Protein AF-A0A2U1LC52-F1 (afdb_monomer_lite)

Radius of gyration: 26.17 Å; chains: 1; bounding box: 56×64×68 Å

pLDDT: mean 80.12, std 18.45, range [29.5, 95.62]

Organism: Artemisia annua (NCBI:txid35608)

InterPro domains:
  IPR003035 RWP-RK domain [PF02042] (3-88)
  IPR003035 RWP-RK domain [PF02042] (128-215)
  IPR003035 RWP-RK domain [PS51519] (1-71)
  IPR003035 RWP-RK domain [PS51519] (112-199)
  IPR044607 Transcription factor RKD-like [PTHR46373] (3-115)

Structure (mmCIF, N/CA/C/O backbone):
data_AF-A0A2U1LC52-F1
#
_entry.id   AF-A0A2U1LC52-F1
#
loop_
_atom_site.group_PDB
_atom_site.id
_atom_site.type_symbol
_atom_site.label_atom_id
_atom_site.label_alt_id
_atom_site.label_comp_id
_atom_site.label_asym_id
_atom_site.label_entity_id
_atom_site.label_seq_id
_atom_site.pdbx_PDB_ins_code
_atom_site.Cartn_x
_atom_site.Cartn_y
_atom_site.Cartn_z
_atom_site.occupancy
_atom_site.B_iso_or_equiv
_atom_site.auth_seq_id
_atom_site.auth_comp_id
_atom_site.auth_asym_id
_atom_site.auth_atom_id
_atom_site.pdbx_PDB_model_num
ATOM 1 N N . MET A 1 1 ? -22.249 -10.426 -17.747 1.00 52.28 1 MET A N 1
ATOM 2 C CA . MET A 1 1 ? -21.241 -10.321 -18.824 1.00 52.28 1 MET A CA 1
ATOM 3 C C . MET A 1 1 ? -19.884 -10.662 -18.244 1.00 52.28 1 MET A C 1
ATOM 5 O O . MET A 1 1 ? -19.522 -10.105 -17.215 1.00 52.28 1 MET A O 1
ATOM 9 N N . ALA A 1 2 ? -19.181 -11.628 -18.827 1.00 75.00 2 ALA A N 1
ATOM 10 C CA . ALA A 1 2 ? -17.867 -12.033 -18.350 1.00 75.00 2 ALA A CA 1
ATOM 11 C C . ALA A 1 2 ? -16.804 -11.281 -19.160 1.00 75.00 2 ALA A C 1
ATOM 13 O O . ALA A 1 2 ? -16.693 -11.514 -20.356 1.00 75.00 2 ALA A O 1
ATOM 14 N N . LEU A 1 3 ? -16.051 -10.383 -18.516 1.00 85.06 3 LEU A N 1
ATOM 15 C CA . LEU A 1 3 ? -14.975 -9.630 -19.172 1.00 85.06 3 LEU A CA 1
ATOM 16 C C . LEU A 1 3 ? -13.949 -10.597 -19.779 1.00 85.06 3 LEU A C 1
ATOM 18 O O . LEU A 1 3 ? -13.484 -11.517 -19.091 1.00 85.06 3 LEU A O 1
ATOM 22 N N . SER A 1 4 ? -13.618 -10.405 -21.050 1.00 90.06 4 SER A N 1
ATOM 23 C CA . SER A 1 4 ? -12.570 -11.149 -21.753 1.00 90.06 4 SER A CA 1
ATOM 24 C C . SER A 1 4 ? -11.175 -10.658 -21.357 1.00 90.06 4 SER A C 1
ATOM 26 O O . SER A 1 4 ? -11.004 -9.586 -20.767 1.00 90.06 4 SER A O 1
ATOM 28 N N . LYS A 1 5 ? -10.147 -11.452 -21.667 1.00 87.81 5 LYS A N 1
ATOM 29 C CA . LYS A 1 5 ? -8.758 -11.063 -21.399 1.00 87.81 5 LYS A CA 1
ATOM 30 C C . LYS A 1 5 ? -8.367 -9.856 -22.254 1.00 87.81 5 LYS A C 1
ATOM 32 O O . LYS A 1 5 ? -7.675 -8.966 -21.770 1.00 87.81 5 LYS A O 1
ATOM 37 N N . GLU A 1 6 ? -8.840 -9.811 -23.492 1.00 88.69 6 GLU A N 1
ATOM 38 C CA . GLU A 1 6 ? -8.558 -8.789 -24.497 1.00 88.69 6 GLU A CA 1
ATOM 39 C C . GLU A 1 6 ? -9.140 -7.432 -24.092 1.00 88.69 6 GLU A C 1
ATOM 41 O O . GLU A 1 6 ? -8.472 -6.407 -24.225 1.00 88.69 6 GLU A O 1
ATOM 46 N N . GLU A 1 7 ? -10.355 -7.415 -23.535 1.00 91.19 7 GLU A N 1
ATOM 47 C CA . GLU A 1 7 ? -10.971 -6.199 -22.995 1.00 91.19 7 GLU A CA 1
ATOM 48 C C . GLU A 1 7 ? -10.179 -5.647 -21.810 1.00 91.19 7 GLU A C 1
ATOM 50 O O . GLU A 1 7 ? -9.890 -4.454 -21.768 1.00 91.19 7 GLU A O 1
ATOM 55 N N . ILE A 1 8 ? -9.771 -6.510 -20.875 1.00 91.06 8 ILE A N 1
ATOM 56 C CA . ILE A 1 8 ? -9.015 -6.099 -19.684 1.00 91.06 8 ILE A CA 1
ATOM 57 C C . ILE A 1 8 ? -7.606 -5.616 -20.062 1.00 91.06 8 ILE A C 1
ATOM 59 O O . ILE A 1 8 ? -7.106 -4.648 -19.486 1.00 91.06 8 ILE A O 1
ATOM 63 N N . ASN A 1 9 ? -6.981 -6.259 -21.051 1.00 91.00 9 ASN A N 1
ATOM 64 C CA . ASN A 1 9 ? -5.632 -5.959 -21.527 1.00 91.00 9 ASN A CA 1
ATOM 65 C C . ASN A 1 9 ? -5.476 -4.483 -21.940 1.00 91.00 9 ASN A C 1
ATOM 67 O O . ASN A 1 9 ? -4.487 -3.835 -21.587 1.00 91.00 9 ASN A O 1
ATOM 71 N N . LYS A 1 10 ? -6.502 -3.906 -22.580 1.00 91.44 10 LYS A N 1
ATOM 72 C CA . LYS A 1 10 ? -6.522 -2.488 -22.979 1.00 91.44 10 LYS A CA 1
ATOM 73 C C . LYS A 1 10 ? -6.257 -1.538 -21.810 1.00 91.44 10 LYS A C 1
ATOM 75 O O . LYS A 1 10 ? -5.649 -0.498 -22.021 1.00 91.44 10 LYS A O 1
ATOM 80 N N . TYR A 1 11 ? -6.619 -1.915 -20.584 1.00 93.88 11 TYR A N 1
ATOM 81 C CA . TYR A 1 11 ? -6.506 -1.078 -19.386 1.00 93.88 11 TYR A CA 1
ATOM 82 C C . TYR A 1 11 ? -5.259 -1.352 -18.536 1.00 93.88 11 TYR A C 1
ATOM 84 O O . TYR A 1 11 ? -5.076 -0.722 -17.498 1.00 93.88 11 TYR A O 1
ATOM 92 N N . PHE A 1 12 ? -4.358 -2.249 -18.948 1.00 93.38 12 PHE A N 1
ATOM 93 C CA . PHE A 1 12 ? -3.138 -2.553 -18.183 1.00 93.38 12 PHE A CA 1
ATOM 94 C C . PHE A 1 12 ? -2.187 -1.364 -17.996 1.00 93.38 12 PHE A C 1
ATOM 96 O O . PHE A 1 12 ? -1.355 -1.378 -17.085 1.00 93.38 12 PHE A O 1
ATOM 103 N N . HIS A 1 13 ? -2.327 -0.328 -18.823 1.00 91.69 13 HIS A N 1
ATOM 104 C CA . HIS A 1 13 ? -1.606 0.932 -18.686 1.00 91.69 13 HIS A CA 1
ATOM 105 C C . HIS A 1 13 ? -2.116 1.805 -17.524 1.00 91.69 13 HIS A C 1
ATOM 107 O O . HIS A 1 13 ? -1.446 2.772 -17.179 1.00 91.69 13 HIS A O 1
ATOM 113 N N . LEU A 1 14 ? -3.241 1.448 -16.892 1.00 94.25 14 LEU A N 1
ATOM 114 C CA . LEU A 1 14 ? -3.815 2.151 -15.746 1.00 94.25 14 LEU A CA 1
ATOM 115 C C . LEU A 1 14 ? -3.647 1.359 -14.442 1.00 94.25 14 LEU A C 1
ATOM 117 O O . LEU A 1 14 ? -3.578 0.123 -14.452 1.00 94.25 14 LEU A O 1
ATOM 121 N N . PRO A 1 15 ? -3.645 2.036 -13.283 1.00 95.19 15 PRO A N 1
ATOM 122 C CA . PRO A 1 15 ? -3.892 1.397 -11.997 1.00 95.19 15 PRO A CA 1
ATOM 123 C C . PRO A 1 15 ? -5.210 0.601 -11.997 1.00 95.19 15 PRO A C 1
ATOM 125 O O . PRO A 1 15 ? -6.177 0.978 -12.656 1.00 95.19 15 PRO A O 1
ATOM 128 N N . ILE A 1 16 ? -5.262 -0.515 -11.261 1.00 94.31 16 ILE A N 1
ATOM 129 C CA . ILE A 1 16 ? -6.421 -1.430 -11.274 1.00 94.31 16 ILE A CA 1
ATOM 130 C C . ILE A 1 16 ? -7.714 -0.764 -10.778 1.00 94.31 16 ILE A C 1
ATOM 132 O O . ILE A 1 16 ? -8.804 -1.116 -11.212 1.00 94.31 16 ILE A O 1
ATOM 136 N N . ASP A 1 17 ? -7.592 0.197 -9.871 1.00 93.88 17 ASP A N 1
ATOM 137 C CA . ASP A 1 17 ? -8.674 1.033 -9.364 1.00 93.88 17 ASP A CA 1
ATOM 138 C C . ASP A 1 17 ? -9.264 1.926 -10.460 1.00 93.88 17 ASP A C 1
ATOM 140 O O . ASP A 1 17 ? -10.483 1.966 -10.611 1.00 93.88 17 ASP A O 1
ATOM 144 N N . HIS A 1 18 ? -8.420 2.558 -11.277 1.00 94.88 18 HIS A N 1
ATOM 145 C CA . HIS A 1 18 ? -8.867 3.319 -12.443 1.00 94.88 18 HIS A CA 1
ATOM 146 C C . HIS A 1 18 ? -9.461 2.400 -13.515 1.00 94.88 18 HIS A C 1
ATOM 148 O O . HIS A 1 18 ? -10.561 2.652 -13.991 1.00 94.88 18 HIS A O 1
ATOM 154 N N . ALA A 1 19 ? -8.803 1.280 -13.825 1.00 94.75 19 ALA A N 1
ATOM 155 C CA . ALA A 1 19 ? -9.321 0.300 -14.778 1.00 94.75 19 ALA A CA 1
ATOM 156 C C . ALA A 1 19 ? -10.709 -0.234 -14.377 1.00 94.75 19 ALA A C 1
ATOM 158 O O . ALA A 1 19 ? -11.575 -0.399 -15.228 1.00 94.75 19 ALA A O 1
ATOM 159 N N . ALA A 1 20 ? -10.943 -0.476 -13.082 1.00 94.94 20 ALA A N 1
ATOM 160 C CA . ALA A 1 20 ? -12.241 -0.913 -12.572 1.00 94.94 20 ALA A CA 1
ATOM 161 C C . ALA A 1 20 ? -13.341 0.137 -12.791 1.00 94.94 20 ALA A C 1
ATOM 163 O O . ALA A 1 20 ? -14.453 -0.223 -13.181 1.00 94.94 20 ALA A O 1
ATOM 164 N N . LYS A 1 21 ? -13.023 1.423 -12.585 1.00 94.19 21 LYS A N 1
ATOM 165 C CA . LYS A 1 21 ? -13.942 2.540 -12.848 1.00 94.19 21 LYS A CA 1
ATOM 166 C C . LYS A 1 21 ? -14.288 2.642 -14.333 1.00 94.19 21 LYS A C 1
ATOM 168 O O . LYS A 1 21 ? -15.468 2.672 -14.667 1.00 94.19 21 LYS A O 1
ATOM 173 N N . GLU A 1 22 ? -13.281 2.599 -15.204 1.00 93.69 22 GLU A N 1
ATOM 174 C CA . GLU A 1 22 ? -13.467 2.651 -16.662 1.00 93.69 22 GLU A CA 1
ATOM 175 C C . GLU A 1 22 ? -14.298 1.470 -17.185 1.00 93.69 22 GLU A C 1
ATOM 177 O O . GLU A 1 22 ? -15.206 1.636 -17.995 1.00 93.69 22 GLU A O 1
ATOM 182 N N . LEU A 1 23 ? -14.042 0.268 -16.661 1.00 91.62 23 LEU A N 1
ATOM 183 C CA . LEU A 1 23 ? -14.797 -0.945 -16.985 1.00 91.62 23 LEU A CA 1
ATOM 184 C C . LEU A 1 23 ? -16.176 -1.004 -16.305 1.00 91.62 23 LEU A C 1
ATOM 186 O O . LEU A 1 23 ? -16.923 -1.954 -16.539 1.00 91.62 23 LEU A O 1
ATOM 190 N N . LYS A 1 24 ? -16.516 -0.028 -15.450 1.00 92.94 24 LYS A N 1
ATOM 191 C CA . LYS A 1 24 ? -17.754 0.025 -14.652 1.00 92.94 24 LYS A CA 1
ATOM 192 C C . LYS A 1 24 ? -18.014 -1.260 -13.856 1.00 92.94 24 LYS A C 1
ATOM 194 O O . LYS A 1 24 ? -19.152 -1.705 -13.707 1.00 92.94 24 LYS A O 1
ATOM 199 N N . VAL A 1 25 ? -16.953 -1.861 -13.318 1.00 92.88 25 VAL A N 1
ATOM 200 C CA . VAL A 1 25 ? -17.021 -3.066 -12.480 1.00 92.88 25 VAL A CA 1
ATOM 201 C C . VAL A 1 25 ? -16.443 -2.801 -11.097 1.00 92.88 25 VAL A C 1
ATOM 203 O O . VAL A 1 25 ? -15.499 -2.036 -10.924 1.00 92.88 25 VAL A O 1
ATOM 206 N N . GLY A 1 26 ? -16.975 -3.478 -10.078 1.00 92.94 26 GLY A N 1
ATOM 207 C CA . GLY A 1 26 ? -16.397 -3.409 -8.737 1.00 92.94 26 GLY A CA 1
ATOM 208 C C . GLY A 1 26 ? -14.954 -3.931 -8.721 1.00 92.94 26 GLY A C 1
ATOM 209 O O . GLY A 1 26 ? -14.663 -4.975 -9.304 1.00 92.94 26 GLY A O 1
ATOM 210 N N . LEU A 1 27 ? -14.054 -3.254 -7.998 1.00 93.00 27 LEU A N 1
ATOM 211 C CA . LEU A 1 27 ? -12.632 -3.625 -7.908 1.00 93.00 27 LEU A CA 1
ATOM 212 C C . LEU A 1 27 ? -12.419 -5.090 -7.491 1.00 93.00 27 LEU A C 1
ATOM 214 O O . LEU A 1 27 ? -11.538 -5.775 -8.008 1.00 93.00 27 LEU A O 1
ATOM 218 N N . THR A 1 28 ? -13.222 -5.587 -6.550 1.00 92.62 28 THR A N 1
ATOM 219 C CA . THR A 1 28 ? -13.164 -6.980 -6.079 1.00 92.62 28 THR A CA 1
ATOM 220 C C . THR A 1 28 ? -13.597 -7.971 -7.156 1.00 92.62 28 THR A C 1
ATOM 222 O O . THR A 1 28 ? -12.977 -9.025 -7.294 1.00 92.62 28 THR A O 1
ATOM 225 N N . ILE A 1 29 ? -14.609 -7.612 -7.948 1.00 92.88 29 ILE A N 1
ATOM 226 C CA . ILE A 1 29 ? -15.105 -8.408 -9.075 1.00 92.88 29 ILE A CA 1
ATOM 227 C C . ILE A 1 29 ? -14.039 -8.463 -10.166 1.00 92.88 29 ILE A C 1
ATOM 229 O O . ILE A 1 29 ? -13.717 -9.552 -10.635 1.00 92.88 29 ILE A O 1
ATOM 233 N N . LEU A 1 30 ? -13.423 -7.321 -10.498 1.00 92.25 30 LEU A N 1
ATOM 234 C CA . LEU A 1 30 ? -12.316 -7.271 -11.449 1.00 92.25 30 LEU A CA 1
ATOM 235 C C . LEU A 1 30 ? -11.154 -8.143 -10.967 1.00 92.25 30 LEU A C 1
ATOM 237 O O . LEU A 1 30 ? -10.746 -9.047 -11.681 1.00 92.25 30 LEU A O 1
ATOM 241 N N . LYS A 1 31 ? -10.680 -7.965 -9.723 1.00 92.62 31 LYS A N 1
ATOM 242 C CA . LYS A 1 31 ? -9.611 -8.799 -9.137 1.00 92.62 31 LYS A CA 1
ATOM 243 C C . LYS A 1 31 ? -9.932 -10.295 -9.194 1.00 92.62 31 LYS A C 1
ATOM 245 O O . LYS A 1 31 ? -9.035 -11.087 -9.465 1.00 92.62 31 LYS A O 1
ATOM 250 N N . LYS A 1 32 ? -11.178 -10.693 -8.912 1.00 92.75 32 LYS A N 1
ATOM 251 C CA . LYS A 1 32 ? -11.611 -12.093 -9.014 1.00 92.75 32 LYS A CA 1
ATOM 252 C C . LYS A 1 32 ? -11.517 -12.576 -10.460 1.00 92.75 32 LYS A C 1
ATOM 254 O O . LYS A 1 32 ? -10.810 -13.541 -10.721 1.00 92.75 32 LYS A O 1
ATOM 259 N N . ARG A 1 33 ? -12.106 -11.827 -11.393 1.00 92.12 33 ARG A N 1
ATOM 260 C CA . ARG A 1 33 ? -12.077 -12.147 -12.822 1.00 92.12 33 ARG A CA 1
ATOM 261 C C . ARG A 1 33 ? -10.654 -12.260 -13.372 1.00 92.12 33 ARG A C 1
ATOM 263 O O . ARG A 1 33 ? -10.374 -13.149 -14.165 1.00 92.12 33 ARG A O 1
ATOM 270 N N . CYS A 1 34 ? -9.746 -11.403 -12.914 1.00 91.75 34 CYS A N 1
ATOM 271 C CA . CYS A 1 34 ? -8.328 -11.449 -13.255 1.00 91.75 34 CYS A CA 1
ATOM 272 C C . CYS A 1 34 ? -7.662 -12.779 -12.863 1.00 91.75 34 CYS A C 1
ATOM 274 O O . CYS A 1 34 ? -6.913 -13.361 -13.646 1.00 91.75 34 CYS A O 1
ATOM 276 N N . ARG A 1 35 ? -7.964 -13.278 -11.657 1.00 91.69 35 ARG A N 1
ATOM 277 C CA . ARG A 1 35 ? -7.458 -14.570 -11.172 1.00 91.69 35 ARG A CA 1
ATOM 278 C C . ARG A 1 35 ? -8.054 -15.733 -11.963 1.00 91.69 35 ARG A C 1
ATOM 280 O O . ARG A 1 35 ? -7.307 -16.641 -12.308 1.00 91.69 35 ARG A O 1
ATOM 287 N N . ASP A 1 36 ? -9.344 -15.664 -12.300 1.00 91.38 36 ASP A N 1
ATOM 288 C CA . ASP A 1 36 ? -10.031 -16.682 -13.113 1.00 91.38 36 ASP A CA 1
ATOM 289 C C . ASP A 1 36 ? -9.420 -16.796 -14.522 1.00 91.38 36 ASP A C 1
ATOM 291 O O . ASP A 1 36 ? -9.328 -17.880 -15.085 1.00 91.38 36 ASP A O 1
ATOM 295 N N . LEU A 1 37 ? -8.957 -15.675 -15.080 1.00 89.31 37 LEU A N 1
ATOM 296 C CA . LEU A 1 37 ? -8.255 -15.607 -16.366 1.00 89.31 37 LEU A CA 1
ATOM 297 C C . LEU A 1 37 ? -6.752 -15.947 -16.266 1.00 89.31 37 LEU A C 1
ATOM 299 O O . LEU A 1 37 ? -6.020 -15.821 -17.248 1.00 89.31 37 LEU A O 1
ATOM 303 N N . GLY A 1 38 ? -6.277 -16.359 -15.087 1.00 86.88 38 GLY A N 1
ATOM 304 C CA . GLY A 1 38 ? -4.931 -16.890 -14.884 1.00 86.88 38 GLY A CA 1
ATOM 305 C C . GLY A 1 38 ? -3.834 -15.859 -14.618 1.00 86.88 38 GLY A C 1
ATOM 306 O O . GLY A 1 38 ? -2.672 -16.250 -14.560 1.00 86.88 38 GLY A O 1
ATOM 307 N N . PHE A 1 39 ? -4.152 -14.572 -14.422 1.00 85.50 39 PHE A N 1
ATOM 308 C CA . PHE A 1 39 ? -3.144 -13.566 -14.074 1.00 85.50 39 PHE A CA 1
ATOM 309 C C . PHE A 1 39 ? -3.189 -13.182 -12.592 1.00 85.50 39 PHE A C 1
ATOM 311 O O . PHE A 1 39 ? -4.146 -12.589 -12.090 1.00 85.50 39 PHE A O 1
ATOM 318 N N . LYS A 1 40 ? -2.105 -13.499 -11.872 1.00 86.50 40 LYS A N 1
ATOM 319 C CA . LYS A 1 40 ? -2.028 -13.353 -10.407 1.00 86.50 40 LYS A CA 1
ATOM 320 C C . LYS A 1 40 ? -1.871 -11.906 -9.954 1.00 86.50 40 LYS A C 1
ATOM 322 O O . LYS A 1 40 ? -2.296 -11.553 -8.852 1.00 86.50 40 LYS A O 1
ATOM 327 N N . ARG A 1 41 ? -1.214 -11.068 -10.761 1.00 89.31 41 ARG A N 1
ATOM 328 C CA . ARG A 1 41 ? -0.927 -9.667 -10.425 1.00 89.31 41 ARG A CA 1
ATOM 329 C C . ARG A 1 41 ? -1.220 -8.739 -11.595 1.00 89.31 41 ARG A C 1
ATOM 331 O O . ARG A 1 41 ? -0.882 -9.030 -12.736 1.00 89.31 41 ARG A O 1
ATOM 338 N N . TRP A 1 42 ? -1.778 -7.574 -11.278 1.00 93.50 42 TRP A N 1
ATOM 339 C CA . TRP A 1 42 ? -2.022 -6.520 -12.257 1.00 93.50 42 TRP A CA 1
ATOM 340 C C . TRP A 1 42 ? -0.690 -5.951 -12.800 1.00 93.50 42 TRP A C 1
ATOM 342 O O . TRP A 1 42 ? 0.156 -5.532 -11.998 1.00 93.50 42 TRP A O 1
ATOM 352 N N . PRO A 1 43 ? -0.465 -5.921 -14.128 1.00 94.44 43 PRO A N 1
ATOM 353 C CA . PRO A 1 43 ? 0.853 -5.656 -14.716 1.00 94.44 43 PRO A CA 1
ATOM 354 C C . PRO A 1 43 ? 1.258 -4.176 -14.743 1.00 94.44 43 PRO A C 1
ATOM 356 O O . PRO A 1 43 ? 2.424 -3.883 -15.013 1.00 94.44 43 PRO A O 1
ATOM 359 N N . HIS A 1 44 ? 0.359 -3.247 -14.398 1.00 94.56 44 HIS A N 1
ATOM 360 C CA . HIS A 1 44 ? 0.589 -1.795 -14.455 1.00 94.56 44 HIS A CA 1
ATOM 361 C C . HIS A 1 44 ? 1.946 -1.350 -13.896 1.00 94.56 44 HIS A C 1
ATOM 363 O O . HIS A 1 44 ? 2.699 -0.641 -14.556 1.00 94.56 44 HIS A O 1
ATOM 369 N N . ARG A 1 45 ? 2.327 -1.825 -12.701 1.00 92.19 45 ARG A N 1
ATOM 370 C CA . ARG A 1 45 ? 3.612 -1.451 -12.079 1.00 92.19 45 ARG A CA 1
ATOM 371 C C . ARG A 1 45 ? 4.828 -1.901 -12.898 1.00 92.19 45 ARG A C 1
ATOM 373 O O . ARG A 1 45 ? 5.844 -1.209 -12.918 1.00 92.19 45 ARG A O 1
ATOM 380 N N . LYS A 1 46 ? 4.747 -3.067 -13.548 1.00 92.69 46 LYS A N 1
ATOM 381 C CA . LYS A 1 46 ? 5.809 -3.588 -14.421 1.00 92.69 46 LYS A CA 1
ATOM 382 C C . LYS A 1 46 ? 5.903 -2.753 -15.700 1.00 92.69 46 LYS A C 1
ATOM 384 O O . LYS A 1 46 ? 7.002 -2.330 -16.046 1.00 92.69 46 LYS A O 1
ATOM 389 N N . LEU A 1 47 ? 4.764 -2.492 -16.343 1.00 94.50 47 LEU A N 1
ATOM 390 C CA . LEU A 1 47 ? 4.670 -1.712 -17.580 1.00 94.50 47 LEU A CA 1
ATOM 391 C C . LEU A 1 47 ? 5.137 -0.270 -17.379 1.00 94.50 47 LEU A C 1
ATOM 393 O O . LEU A 1 47 ? 5.997 0.194 -18.119 1.00 94.50 47 LEU A O 1
ATOM 397 N N . ASN A 1 48 ? 4.665 0.397 -16.324 1.00 93.81 48 ASN A N 1
ATOM 398 C CA . ASN A 1 48 ? 5.062 1.767 -16.012 1.00 93.81 48 ASN A CA 1
ATOM 399 C C . ASN A 1 48 ? 6.576 1.881 -15.773 1.00 93.81 48 ASN A C 1
ATOM 401 O O . ASN A 1 48 ? 7.233 2.789 -16.263 1.00 93.81 48 ASN A O 1
ATOM 405 N N . SER A 1 49 ? 7.168 0.905 -15.079 1.00 93.06 49 SER A N 1
ATOM 406 C CA . SER A 1 49 ? 8.614 0.894 -14.860 1.00 93.06 49 SER A CA 1
ATOM 407 C C . SER A 1 49 ? 9.431 0.682 -16.139 1.00 93.06 49 SER A C 1
ATOM 409 O O . SER A 1 49 ? 10.565 1.152 -16.182 1.00 93.06 49 SER A O 1
ATOM 411 N N . LEU A 1 50 ? 8.904 -0.040 -17.134 1.00 94.38 50 LEU A N 1
ATOM 412 C CA . LEU A 1 50 ? 9.541 -0.170 -18.448 1.00 94.38 50 LEU A CA 1
ATOM 413 C C . LEU A 1 50 ? 9.371 1.104 -19.271 1.00 94.38 50 LEU A C 1
ATOM 415 O O . LEU A 1 50 ? 10.349 1.568 -19.836 1.00 94.38 50 LEU A O 1
ATOM 419 N N . ASN A 1 51 ? 8.170 1.687 -19.292 1.00 93.75 51 ASN A N 1
ATOM 420 C CA . ASN A 1 51 ? 7.909 2.946 -19.990 1.00 93.75 51 ASN A CA 1
ATOM 421 C C . ASN A 1 51 ? 8.796 4.074 -19.456 1.00 93.75 51 ASN A C 1
ATOM 423 O O . ASN A 1 51 ? 9.423 4.762 -20.247 1.00 93.75 51 ASN A O 1
ATOM 427 N N . LEU A 1 52 ? 8.925 4.201 -18.131 1.00 92.62 52 LEU A N 1
ATOM 428 C CA . LEU A 1 52 ? 9.813 5.187 -17.517 1.00 92.62 52 LEU A CA 1
ATOM 429 C C . LEU A 1 52 ? 11.277 4.956 -17.906 1.00 92.62 52 LEU A C 1
ATOM 431 O O . LEU A 1 52 ? 11.979 5.906 -18.207 1.00 92.62 52 LEU A O 1
ATOM 435 N N . LEU A 1 53 ? 11.738 3.701 -17.914 1.00 93.62 53 LEU A N 1
ATOM 436 C CA . LEU A 1 53 ? 13.105 3.374 -18.322 1.00 93.62 53 LEU A CA 1
ATOM 437 C C . LEU A 1 53 ? 13.360 3.679 -19.801 1.00 93.62 53 LEU A C 1
ATOM 439 O O . LEU A 1 53 ? 14.415 4.207 -20.122 1.00 93.62 53 LEU A O 1
ATOM 443 N N . ILE A 1 54 ? 12.410 3.351 -20.677 1.00 93.31 54 ILE A N 1
ATOM 444 C CA . ILE A 1 54 ? 12.494 3.659 -22.107 1.00 93.31 54 ILE A CA 1
ATOM 445 C C . ILE A 1 54 ? 12.522 5.177 -22.310 1.00 93.31 54 ILE A C 1
ATOM 447 O O . ILE A 1 54 ? 13.421 5.645 -22.990 1.00 93.31 54 ILE A O 1
ATOM 451 N N . SER A 1 55 ? 11.621 5.926 -21.663 1.00 91.88 55 SER A N 1
ATOM 452 C CA . SER A 1 55 ? 11.592 7.396 -21.720 1.00 91.88 55 SER A CA 1
ATOM 453 C C . SER A 1 55 ? 12.917 7.990 -21.263 1.00 91.88 55 SER A C 1
ATOM 455 O O . SER A 1 55 ? 13.529 8.712 -22.023 1.00 91.88 55 SER A O 1
ATOM 457 N N . THR A 1 56 ? 13.434 7.605 -20.089 1.00 90.38 56 THR A N 1
ATOM 458 C CA . THR A 1 56 ? 14.722 8.131 -19.598 1.00 90.38 56 THR A CA 1
ATOM 459 C C . THR A 1 56 ? 15.863 7.879 -20.586 1.00 90.38 56 THR A C 1
ATOM 461 O O . THR A 1 56 ? 16.657 8.774 -20.829 1.00 90.38 56 THR A O 1
ATOM 464 N N . LEU A 1 57 ? 15.932 6.682 -21.183 1.00 88.56 57 LEU A N 1
ATOM 465 C CA . LEU A 1 57 ? 16.953 6.376 -22.189 1.00 88.56 57 LEU A CA 1
ATOM 466 C C . LEU A 1 57 ? 16.755 7.160 -23.491 1.00 88.56 57 LEU A C 1
ATOM 468 O O . LEU A 1 57 ? 17.735 7.431 -24.168 1.00 88.56 57 LEU A O 1
ATOM 472 N N . GLN A 1 58 ? 15.522 7.493 -23.866 1.00 88.12 58 GLN A N 1
ATOM 473 C CA . GLN A 1 58 ? 15.247 8.320 -25.041 1.00 88.12 58 GLN A CA 1
ATOM 474 C C . GLN A 1 58 ? 15.602 9.787 -24.776 1.00 88.12 58 GLN A C 1
ATOM 476 O O . GLN A 1 58 ? 16.349 10.364 -25.557 1.00 88.12 58 GLN A O 1
ATOM 481 N N . ASP A 1 59 ? 15.155 10.336 -23.645 1.00 84.56 59 ASP A N 1
ATOM 482 C CA . ASP A 1 59 ? 15.389 11.725 -23.235 1.00 84.56 59 ASP A CA 1
ATOM 483 C C . ASP A 1 59 ? 16.896 12.021 -23.091 1.00 84.56 59 ASP A C 1
ATOM 485 O O . ASP A 1 59 ? 17.376 13.062 -23.533 1.00 84.56 59 ASP A O 1
ATOM 489 N N . ASP A 1 60 ? 17.672 11.082 -22.532 1.00 75.81 60 ASP A N 1
ATOM 490 C CA . ASP A 1 60 ? 19.132 11.214 -22.401 1.00 75.81 60 ASP A CA 1
ATOM 491 C C . ASP A 1 60 ? 19.856 11.231 -23.776 1.00 75.81 60 ASP A C 1
ATOM 493 O O . ASP A 1 60 ? 21.025 11.612 -23.843 1.00 75.81 60 ASP A O 1
ATOM 497 N N . ASN A 1 61 ? 19.185 10.844 -24.873 1.00 71.00 61 ASN A N 1
ATOM 498 C CA . ASN A 1 61 ? 19.740 10.795 -26.234 1.00 71.00 61 ASN A CA 1
ATOM 499 C C . ASN A 1 61 ? 19.157 11.848 -27.199 1.00 71.00 61 ASN A C 1
ATOM 501 O O . ASN A 1 61 ? 19.621 11.930 -28.331 1.00 71.00 61 ASN A O 1
ATOM 505 N N . GLU A 1 62 ? 18.204 12.696 -26.793 1.00 63.22 62 GLU A N 1
ATOM 506 C CA . GLU A 1 62 ? 17.603 13.723 -27.675 1.00 63.22 62 GLU A CA 1
ATOM 507 C C . GLU A 1 62 ? 18.586 14.834 -28.130 1.00 63.22 62 GLU A C 1
ATOM 509 O O . GLU A 1 62 ? 18.218 15.699 -28.922 1.00 63.22 62 GLU A O 1
ATOM 514 N N . GLY A 1 63 ? 19.851 14.804 -27.685 1.00 57.66 63 GLY A N 1
ATOM 515 C CA . GLY A 1 63 ? 20.907 15.759 -28.058 1.00 57.66 63 GLY A CA 1
ATOM 516 C C . GLY A 1 63 ? 22.139 15.172 -28.767 1.00 57.66 63 GLY A C 1
ATOM 517 O O . GLY A 1 63 ? 23.067 15.924 -29.061 1.00 57.66 63 GLY A O 1
ATOM 518 N N . ALA A 1 64 ? 22.182 13.862 -29.038 1.00 61.81 64 ALA A N 1
ATOM 519 C CA . ALA A 1 64 ? 23.292 13.179 -29.714 1.00 61.81 64 ALA A CA 1
ATOM 520 C C . ALA A 1 64 ? 22.763 12.083 -30.659 1.00 61.81 64 ALA A C 1
ATOM 522 O O . ALA A 1 64 ? 21.615 11.663 -30.552 1.00 61.81 64 ALA A O 1
ATOM 523 N N . THR A 1 65 ? 23.587 11.597 -31.592 1.00 65.50 65 THR A N 1
ATOM 524 C CA . THR A 1 65 ? 23.269 10.367 -32.336 1.00 65.50 65 THR A CA 1
ATOM 525 C C . THR A 1 65 ? 23.086 9.235 -31.329 1.00 65.50 65 THR A C 1
ATOM 527 O O . THR A 1 65 ? 24.024 8.958 -30.579 1.00 65.50 65 THR A O 1
ATOM 530 N N . VAL A 1 66 ? 21.897 8.621 -31.286 1.00 64.94 66 VAL A N 1
ATOM 531 C CA . VAL A 1 66 ? 21.603 7.516 -30.365 1.00 64.94 66 VAL A CA 1
ATOM 532 C C . VAL A 1 66 ? 22.671 6.443 -30.553 1.00 64.94 66 VAL A C 1
ATOM 534 O O . VAL A 1 66 ? 22.878 5.945 -31.657 1.00 64.94 66 VAL A O 1
ATOM 537 N N . ASP A 1 67 ? 23.389 6.131 -29.479 1.00 78.00 67 ASP A N 1
ATOM 538 C CA . ASP A 1 67 ? 24.394 5.073 -29.486 1.00 78.00 67 ASP A CA 1
ATOM 539 C C . ASP A 1 67 ? 23.726 3.737 -29.865 1.00 78.00 67 ASP A C 1
ATOM 541 O O . ASP A 1 67 ? 22.695 3.378 -29.286 1.00 78.00 67 ASP A O 1
ATOM 545 N N . ASP A 1 68 ? 24.302 2.998 -30.818 1.00 82.50 68 ASP A N 1
ATOM 546 C CA . ASP A 1 68 ? 23.749 1.747 -31.378 1.00 82.50 68 ASP A CA 1
ATOM 547 C C . ASP A 1 68 ? 23.391 0.742 -30.266 1.00 82.50 68 ASP A C 1
ATOM 549 O O . ASP A 1 68 ? 22.331 0.106 -30.247 1.00 82.50 68 ASP A O 1
ATOM 553 N N . TYR A 1 69 ? 24.219 0.694 -29.222 1.00 87.19 69 TYR A N 1
ATOM 554 C CA . TYR A 1 69 ? 23.969 -0.130 -28.046 1.00 87.19 69 TYR A CA 1
ATOM 555 C C . TYR A 1 69 ? 22.715 0.297 -27.255 1.00 87.19 69 TYR A C 1
ATOM 557 O O . TYR A 1 69 ? 21.978 -0.553 -26.736 1.00 87.19 69 TYR A O 1
ATOM 565 N N . THR A 1 70 ? 22.422 1.596 -27.182 1.00 87.75 70 THR A N 1
ATOM 566 C CA . THR A 1 70 ? 21.213 2.114 -26.528 1.00 87.75 70 THR A CA 1
ATOM 567 C C . THR A 1 70 ? 19.954 1.770 -27.322 1.00 87.75 70 THR A C 1
ATOM 569 O O . THR A 1 70 ? 18.950 1.372 -26.721 1.00 87.75 70 THR A O 1
ATOM 572 N N . GLU A 1 71 ? 20.002 1.816 -28.655 1.00 88.75 71 GLU A N 1
ATOM 573 C CA . GLU A 1 71 ? 18.883 1.383 -29.504 1.00 88.75 71 GLU A CA 1
ATOM 574 C C . GLU A 1 71 ? 18.555 -0.102 -29.313 1.00 88.75 71 GLU A C 1
ATOM 576 O O . GLU A 1 71 ? 17.383 -0.476 -29.156 1.00 88.75 71 GLU A O 1
ATOM 581 N N . VAL A 1 72 ? 19.582 -0.953 -29.230 1.00 91.56 72 VAL A N 1
ATOM 582 C CA . VAL A 1 72 ? 19.427 -2.385 -28.933 1.00 91.56 72 VAL A CA 1
ATOM 583 C C . VAL A 1 72 ? 18.762 -2.591 -27.567 1.00 91.56 72 VAL A C 1
ATOM 585 O O . VAL A 1 72 ? 17.839 -3.407 -27.432 1.00 91.56 72 VAL A O 1
ATOM 588 N N . ILE A 1 73 ? 19.168 -1.828 -26.546 1.00 91.81 73 ILE A N 1
ATOM 589 C CA . ILE A 1 73 ? 18.539 -1.878 -25.218 1.00 91.81 73 ILE A CA 1
ATOM 590 C C . ILE A 1 73 ? 17.0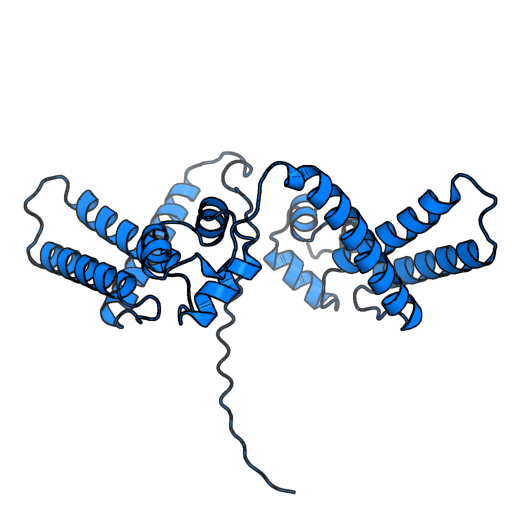72 -1.445 -25.289 1.00 91.81 73 ILE A C 1
ATOM 592 O O . ILE A 1 73 ? 16.208 -2.152 -24.762 1.00 91.81 73 ILE A O 1
ATOM 596 N N . ILE A 1 74 ? 16.764 -0.318 -25.934 1.00 92.94 74 ILE A N 1
ATOM 597 C CA . ILE A 1 74 ? 15.391 0.192 -26.062 1.00 92.94 74 ILE A CA 1
ATOM 598 C C . ILE A 1 74 ? 14.507 -0.834 -26.776 1.00 92.94 74 ILE A C 1
ATOM 600 O O . ILE A 1 74 ? 13.403 -1.130 -26.310 1.00 92.94 74 ILE A O 1
ATOM 604 N N . THR A 1 75 ? 14.999 -1.426 -27.863 1.00 93.94 75 THR A N 1
ATOM 605 C CA . THR A 1 75 ? 14.290 -2.455 -28.634 1.00 93.94 75 THR A CA 1
ATOM 606 C C . THR A 1 75 ? 13.972 -3.670 -27.770 1.00 93.94 75 THR A C 1
ATOM 608 O O . THR A 1 75 ? 12.821 -4.110 -27.687 1.00 93.94 75 THR A O 1
ATOM 611 N N . ARG A 1 76 ? 14.960 -4.160 -27.016 1.00 94.94 76 ARG A N 1
ATOM 612 C CA . ARG A 1 76 ? 14.768 -5.250 -26.057 1.00 94.94 76 ARG A CA 1
ATOM 613 C C . ARG A 1 76 ? 13.734 -4.905 -24.977 1.00 94.94 76 ARG A C 1
ATOM 615 O O . ARG A 1 76 ? 12.913 -5.751 -24.618 1.00 94.94 76 ARG A O 1
ATOM 622 N N . LEU A 1 77 ? 13.765 -3.688 -24.434 1.00 95.19 77 LEU A N 1
ATOM 623 C CA . LEU A 1 77 ? 12.819 -3.244 -23.406 1.00 95.19 77 LEU A CA 1
ATOM 624 C C . LEU A 1 77 ? 11.388 -3.133 -23.949 1.00 95.19 77 LEU A C 1
ATOM 626 O O . LEU A 1 77 ? 10.447 -3.504 -23.243 1.00 95.19 77 LEU A O 1
ATOM 630 N N . LYS A 1 78 ? 11.215 -2.675 -25.197 1.00 95.25 78 LYS A N 1
ATOM 631 C CA . LYS A 1 78 ? 9.919 -2.648 -25.895 1.00 95.25 78 LYS A CA 1
ATOM 632 C C . LYS A 1 78 ? 9.360 -4.059 -26.088 1.00 95.25 78 LYS A C 1
ATOM 634 O O . LYS A 1 78 ? 8.181 -4.286 -25.816 1.00 95.25 78 LYS A O 1
ATOM 639 N N . GLU A 1 79 ? 10.204 -5.019 -26.455 1.00 94.88 79 GLU A N 1
ATOM 640 C CA . GLU A 1 79 ? 9.800 -6.424 -26.572 1.00 94.88 79 GLU A CA 1
ATOM 641 C C . GLU A 1 79 ? 9.425 -7.032 -25.209 1.00 94.88 79 GLU A C 1
ATOM 643 O O . GLU A 1 79 ? 8.373 -7.657 -25.069 1.00 94.88 79 GLU A O 1
ATOM 648 N N . GLU A 1 80 ? 10.209 -6.795 -24.149 1.00 94.62 80 GLU A N 1
ATOM 649 C CA . GLU A 1 80 ? 9.823 -7.238 -22.801 1.00 94.62 80 GLU A CA 1
ATOM 650 C C . GLU A 1 80 ? 8.529 -6.564 -22.311 1.00 94.62 80 GLU A C 1
ATOM 652 O O . GLU A 1 80 ? 7.748 -7.197 -21.594 1.00 94.62 80 GLU A O 1
ATOM 657 N N . ARG A 1 81 ? 8.247 -5.320 -22.729 1.00 94.50 81 ARG A N 1
ATOM 658 C CA . ARG A 1 81 ? 6.962 -4.650 -22.471 1.00 94.50 81 ARG A CA 1
ATOM 659 C C . ARG A 1 81 ? 5.808 -5.378 -23.154 1.00 94.50 81 ARG A C 1
ATOM 661 O O . ARG A 1 81 ? 4.805 -5.649 -22.495 1.00 94.50 81 ARG A O 1
ATOM 668 N N . ARG A 1 82 ? 5.957 -5.724 -24.437 1.00 94.12 82 ARG A N 1
ATOM 669 C CA . ARG A 1 82 ? 4.959 -6.485 -25.208 1.00 94.12 82 ARG A CA 1
ATOM 670 C C . ARG A 1 82 ? 4.651 -7.827 -24.539 1.00 94.12 82 ARG A C 1
ATOM 672 O O . ARG A 1 82 ? 3.488 -8.148 -24.313 1.00 94.12 82 ARG A O 1
ATOM 679 N N . ARG A 1 83 ? 5.681 -8.555 -24.096 1.00 93.69 83 ARG A N 1
ATOM 680 C CA . ARG A 1 83 ? 5.518 -9.836 -23.382 1.00 93.69 83 ARG A CA 1
ATOM 681 C C . ARG A 1 83 ? 4.737 -9.707 -22.073 1.00 93.69 83 ARG A C 1
ATOM 683 O O . ARG A 1 83 ? 3.940 -10.585 -21.758 1.00 93.69 83 ARG A O 1
ATOM 690 N N . VAL A 1 84 ? 4.930 -8.622 -21.316 1.00 92.88 84 VAL A N 1
ATOM 691 C CA . VAL A 1 84 ? 4.133 -8.348 -20.101 1.00 92.88 84 VAL A CA 1
ATOM 692 C C . VAL A 1 84 ? 2.682 -8.007 -20.433 1.00 92.88 84 VAL A C 1
ATOM 694 O O . VAL A 1 84 ? 1.789 -8.369 -19.671 1.00 92.88 84 VAL A O 1
ATOM 697 N N . GLN A 1 85 ? 2.445 -7.319 -21.550 1.00 90.44 85 GLN A N 1
ATOM 698 C CA . GLN A 1 85 ? 1.10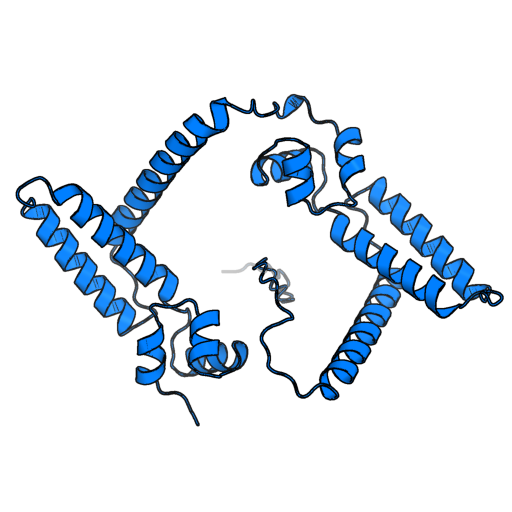0 -6.978 -22.010 1.00 90.44 85 GLN A CA 1
ATOM 699 C C . GLN A 1 85 ? 0.298 -8.238 -22.383 1.00 90.44 85 GLN A C 1
ATOM 701 O O . GLN A 1 85 ? -0.868 -8.365 -22.024 1.00 90.44 85 GLN A O 1
ATOM 706 N N . GLU A 1 86 ? 0.932 -9.200 -23.054 1.00 88.94 86 GLU A N 1
ATOM 707 C CA . GLU A 1 86 ? 0.310 -10.475 -23.448 1.00 88.94 86 GLU A CA 1
ATOM 708 C C . GLU A 1 86 ? 0.182 -11.460 -22.282 1.00 88.94 86 GLU A C 1
ATOM 710 O O . GLU A 1 86 ? -0.821 -12.174 -22.144 1.00 88.94 86 GLU A O 1
ATOM 715 N N . ASN A 1 87 ? 1.197 -11.486 -21.418 1.00 88.75 87 ASN A N 1
ATOM 716 C CA . ASN A 1 87 ? 1.254 -12.319 -20.231 1.00 88.75 87 ASN A CA 1
ATOM 717 C C . ASN A 1 87 ? 1.655 -11.483 -18.999 1.00 88.75 87 ASN A C 1
ATOM 719 O O . ASN A 1 87 ? 2.847 -11.298 -18.734 1.00 88.75 87 ASN A O 1
ATOM 723 N N . PRO A 1 88 ? 0.683 -11.035 -18.181 1.00 87.12 88 PRO A N 1
ATOM 724 C CA . PRO A 1 88 ? 0.954 -10.246 -16.974 1.00 87.12 88 PRO A CA 1
ATOM 725 C C . PRO A 1 88 ? 1.931 -10.901 -15.980 1.00 87.12 88 PRO A C 1
ATOM 727 O O . PRO A 1 88 ? 2.692 -10.213 -15.278 1.00 87.12 88 PRO A O 1
ATOM 730 N N . ASP A 1 89 ? 1.964 -12.236 -15.947 1.00 87.62 89 ASP A N 1
ATOM 731 C CA . ASP A 1 89 ? 2.838 -13.019 -15.072 1.00 87.62 89 ASP A CA 1
ATOM 732 C C . ASP A 1 89 ? 4.238 -13.267 -15.665 1.00 87.62 89 ASP A C 1
ATOM 734 O O . ASP A 1 89 ? 5.091 -13.866 -15.003 1.00 87.62 89 ASP A O 1
ATOM 738 N N . TYR A 1 90 ? 4.541 -12.704 -16.842 1.00 90.75 90 TYR A N 1
ATOM 739 C CA . TYR A 1 90 ? 5.867 -12.748 -17.457 1.00 90.75 90 TYR A CA 1
ATOM 740 C C . TYR A 1 90 ? 6.971 -12.282 -16.493 1.00 90.75 90 TYR A C 1
ATOM 742 O O . TYR A 1 90 ? 6.849 -11.274 -15.772 1.00 90.75 90 TYR A O 1
ATOM 750 N N . LYS A 1 91 ? 8.076 -13.035 -16.484 1.00 91.38 91 LYS A N 1
ATOM 751 C CA . LYS A 1 91 ? 9.268 -12.768 -15.678 1.00 91.38 91 LYS A CA 1
ATOM 752 C C . LYS A 1 91 ? 10.334 -12.122 -16.556 1.00 91.38 91 LYS A C 1
ATOM 754 O O . LYS A 1 91 ? 10.791 -12.715 -17.523 1.00 91.38 91 LYS A O 1
ATOM 759 N N . PHE A 1 92 ? 10.772 -10.932 -16.160 1.00 92.38 92 PHE A N 1
ATOM 760 C CA . PHE A 1 92 ? 11.861 -10.225 -16.830 1.00 92.38 92 PHE A CA 1
ATOM 761 C C . PHE A 1 92 ? 13.180 -10.987 -16.784 1.00 92.38 92 PHE A C 1
ATOM 763 O O . PHE A 1 92 ? 13.483 -11.668 -15.793 1.00 92.38 92 PHE A O 1
ATOM 770 N N . ALA A 1 93 ? 14.001 -10.757 -17.805 1.00 93.50 93 ALA A N 1
ATOM 771 C CA . ALA A 1 93 ? 15.380 -11.208 -17.817 1.00 93.50 93 ALA A CA 1
ATOM 772 C C . ALA A 1 93 ? 16.194 -10.539 -16.692 1.00 93.50 93 ALA A C 1
ATOM 774 O O . ALA A 1 93 ? 15.881 -9.434 -16.236 1.00 93.50 93 ALA A O 1
ATOM 775 N N . LEU A 1 94 ? 17.266 -11.197 -16.239 1.00 94.06 94 LEU A N 1
ATOM 776 C CA . LEU A 1 94 ? 18.115 -10.681 -15.155 1.00 94.06 94 LEU A CA 1
ATOM 777 C C . LEU A 1 94 ? 18.741 -9.326 -15.505 1.00 94.06 94 LEU A C 1
ATOM 779 O O . LEU A 1 94 ? 18.782 -8.430 -14.661 1.00 94.06 94 LEU A O 1
ATOM 783 N N . SER A 1 95 ? 19.157 -9.149 -16.759 1.00 92.69 95 SER A N 1
ATOM 784 C CA . SER A 1 95 ? 19.739 -7.896 -17.251 1.00 92.69 95 SER A CA 1
ATOM 785 C C . SER A 1 95 ? 18.729 -6.746 -17.207 1.00 92.69 95 SER A C 1
ATOM 787 O O . SER A 1 95 ? 19.043 -5.679 -16.685 1.00 92.69 95 SER A O 1
ATOM 789 N N . THR A 1 96 ? 17.479 -6.989 -17.601 1.00 94.19 96 THR A N 1
ATOM 790 C CA . THR A 1 96 ? 16.389 -6.004 -17.511 1.00 94.19 96 THR A CA 1
ATOM 791 C C . THR A 1 96 ? 16.040 -5.657 -16.065 1.00 94.19 96 THR A C 1
ATOM 793 O O . THR A 1 96 ? 15.836 -4.489 -15.730 1.00 94.19 96 THR A O 1
ATOM 796 N N . LYS A 1 97 ? 16.032 -6.641 -15.152 1.00 94.62 97 LYS A N 1
ATOM 797 C CA . LYS A 1 97 ? 15.854 -6.375 -13.711 1.00 94.62 97 LYS A CA 1
ATOM 798 C C . LYS A 1 97 ? 16.976 -5.492 -13.155 1.00 94.62 97 LYS A C 1
ATOM 800 O O . LYS A 1 97 ? 16.689 -4.570 -12.389 1.00 94.62 97 LYS A O 1
ATOM 805 N N . LYS A 1 98 ? 18.231 -5.759 -13.536 1.00 95.62 98 LYS A N 1
ATOM 806 C CA . LYS A 1 98 ? 19.402 -4.969 -13.124 1.00 95.62 98 LYS A CA 1
ATOM 807 C C . LYS A 1 98 ? 19.288 -3.525 -13.617 1.00 95.62 98 LYS A C 1
ATOM 809 O O . LYS A 1 98 ? 19.408 -2.614 -12.799 1.00 95.62 98 LYS A O 1
ATOM 814 N N . LEU A 1 99 ? 18.955 -3.334 -14.894 1.00 93.50 99 LEU A N 1
ATOM 815 C CA . LEU A 1 99 ? 18.808 -2.014 -15.507 1.00 93.50 99 LEU A CA 1
ATOM 816 C C . LEU A 1 99 ? 17.684 -1.198 -14.852 1.00 93.50 99 LEU A C 1
ATOM 818 O O . LEU A 1 99 ? 17.897 -0.064 -14.429 1.00 93.50 99 LEU A O 1
ATOM 822 N N . ARG A 1 100 ? 16.510 -1.807 -14.633 1.00 94.12 100 ARG A N 1
ATOM 823 C CA . ARG A 1 100 ? 15.395 -1.159 -13.917 1.00 94.12 100 ARG A CA 1
ATOM 824 C C . ARG A 1 100 ? 15.781 -0.713 -12.505 1.00 94.12 100 ARG A C 1
ATOM 826 O O . ARG A 1 100 ? 15.391 0.369 -12.074 1.00 94.12 100 ARG A O 1
ATOM 833 N N . ARG A 1 101 ? 16.551 -1.530 -11.776 1.00 94.00 101 ARG A N 1
ATOM 834 C CA . ARG A 1 101 ? 17.042 -1.182 -10.431 1.00 94.00 101 ARG A CA 1
ATOM 835 C C . ARG A 1 101 ? 18.030 -0.018 -10.475 1.00 94.00 101 ARG A C 1
ATOM 837 O O . ARG A 1 101 ? 17.963 0.845 -9.603 1.00 94.00 101 ARG A O 1
ATOM 844 N N . GLN A 1 102 ? 18.947 -0.009 -11.441 1.00 93.56 102 GLN A N 1
ATOM 845 C CA . GLN A 1 102 ? 19.907 1.083 -11.621 1.00 93.56 102 GLN A CA 1
ATOM 846 C C . GLN A 1 102 ? 19.187 2.393 -11.944 1.00 93.56 102 GLN A C 1
ATOM 848 O O . GLN A 1 102 ? 19.409 3.373 -11.237 1.00 93.56 102 GLN A O 1
ATOM 853 N N . ASN A 1 103 ? 18.247 2.379 -12.894 1.00 92.75 103 ASN A N 1
ATOM 854 C CA . ASN A 1 103 ? 17.467 3.567 -13.234 1.00 92.75 103 ASN A CA 1
ATOM 855 C C . ASN A 1 103 ? 16.639 4.080 -12.044 1.00 92.75 103 ASN A C 1
ATOM 857 O O . ASN A 1 103 ? 16.679 5.260 -11.719 1.00 92.75 103 ASN A O 1
ATOM 861 N N . PHE A 1 104 ? 15.969 3.189 -11.301 1.00 92.00 104 PHE A N 1
ATOM 862 C CA . PHE A 1 104 ? 15.247 3.585 -10.086 1.00 92.00 104 PHE A CA 1
ATOM 863 C C . PHE A 1 104 ? 16.157 4.298 -9.074 1.00 92.00 104 PHE A C 1
ATOM 865 O O . PHE A 1 104 ? 15.771 5.320 -8.509 1.00 92.00 104 PHE A O 1
ATOM 872 N N . LYS A 1 105 ? 17.373 3.781 -8.852 1.00 93.44 105 LYS A N 1
ATOM 873 C CA . LYS A 1 105 ? 18.349 4.418 -7.959 1.00 93.44 105 LYS A CA 1
ATOM 874 C C . LYS A 1 105 ? 18.821 5.772 -8.493 1.00 93.44 105 LYS A C 1
ATOM 876 O O . LYS A 1 105 ? 18.951 6.694 -7.695 1.00 93.44 105 LYS A O 1
ATOM 881 N N . ALA A 1 106 ? 19.058 5.892 -9.799 1.00 91.12 106 ALA A N 1
ATOM 882 C CA . ALA A 1 106 ? 19.467 7.143 -10.434 1.00 91.12 106 ALA A CA 1
ATOM 883 C C . ALA A 1 106 ? 18.378 8.220 -10.301 1.00 91.12 106 ALA A C 1
ATOM 885 O O . ALA A 1 106 ? 18.646 9.303 -9.782 1.00 91.12 106 ALA A O 1
ATOM 886 N N . ILE A 1 107 ? 17.128 7.887 -10.642 1.00 88.88 107 ILE A N 1
ATOM 887 C CA . ILE A 1 107 ? 15.970 8.780 -10.484 1.00 88.88 107 ILE A CA 1
ATOM 888 C C . ILE A 1 107 ? 15.778 9.169 -9.015 1.00 88.88 107 ILE A C 1
ATOM 890 O O . ILE A 1 107 ? 15.545 10.337 -8.709 1.00 88.88 107 ILE A O 1
ATOM 894 N N . TYR A 1 108 ? 15.887 8.210 -8.090 1.00 89.62 108 TYR A N 1
ATOM 895 C CA . TYR A 1 108 ? 15.781 8.490 -6.658 1.00 89.62 108 TYR A CA 1
ATOM 896 C C . TYR A 1 108 ? 16.876 9.451 -6.179 1.00 89.62 108 TYR A C 1
ATOM 898 O O . TYR A 1 108 ? 16.576 10.384 -5.438 1.00 89.62 108 TYR A O 1
ATOM 906 N N . LYS A 1 109 ? 18.127 9.254 -6.615 1.00 90.06 109 LYS A N 1
ATOM 907 C CA . LYS A 1 109 ? 19.253 10.132 -6.273 1.00 90.06 109 LYS A CA 1
ATOM 908 C C . LYS A 1 109 ? 19.034 11.552 -6.807 1.00 90.06 109 LYS A C 1
ATOM 910 O O . LYS A 1 109 ? 19.088 12.481 -6.011 1.00 90.06 109 LYS A O 1
ATOM 915 N N . ARG A 1 110 ? 18.652 11.700 -8.083 1.00 87.81 110 ARG A N 1
ATOM 916 C CA . ARG A 1 110 ? 18.322 12.998 -8.704 1.00 87.81 110 ARG A CA 1
ATOM 917 C C . ARG A 1 110 ? 17.208 13.722 -7.938 1.00 87.81 110 ARG A C 1
ATOM 919 O O . ARG A 1 110 ? 17.343 14.889 -7.595 1.00 87.81 110 ARG A O 1
ATOM 926 N N . LYS A 1 111 ? 16.122 13.017 -7.592 1.00 87.19 111 LYS A N 1
ATOM 927 C CA . LYS A 1 111 ? 15.030 13.580 -6.775 1.00 87.19 111 LYS A CA 1
ATOM 928 C C . LYS A 1 111 ? 15.486 13.972 -5.374 1.00 87.19 111 LYS A C 1
ATOM 930 O O . LYS A 1 111 ? 15.043 14.992 -4.865 1.00 87.19 111 LYS A O 1
ATOM 935 N N . LYS A 1 112 ? 16.345 13.169 -4.740 1.00 83.56 112 LYS A N 1
ATOM 936 C CA . LYS A 1 112 ? 16.899 13.480 -3.419 1.00 83.56 112 LYS A CA 1
ATOM 937 C C . LYS A 1 112 ? 17.754 14.743 -3.468 1.00 83.56 112 LYS A C 1
ATOM 939 O O . LYS A 1 112 ? 17.626 15.551 -2.566 1.00 83.56 112 LYS A O 1
ATOM 944 N N . GLU A 1 113 ? 18.594 14.909 -4.482 1.00 85.31 113 GLU A N 1
ATOM 945 C CA . GLU A 1 113 ? 19.442 16.096 -4.656 1.00 85.31 113 GLU A CA 1
ATOM 946 C C . GLU A 1 113 ? 18.603 17.353 -4.911 1.00 85.31 113 GLU A C 1
ATOM 948 O O . GLU A 1 113 ? 18.806 18.358 -4.238 1.00 85.31 113 GLU A O 1
ATOM 953 N N . LEU A 1 114 ? 17.590 17.270 -5.782 1.00 84.19 114 LEU A N 1
ATOM 954 C CA . LEU A 1 114 ? 16.632 18.362 -6.003 1.00 84.19 114 LEU A CA 1
ATOM 955 C C . LEU A 1 114 ? 15.862 18.719 -4.724 1.00 84.19 114 LEU A C 1
ATOM 957 O O . LEU A 1 114 ? 15.768 19.886 -4.356 1.00 84.19 114 LEU A O 1
ATOM 961 N N . ASN A 1 115 ? 15.345 17.715 -4.012 1.00 79.69 115 ASN A N 1
ATOM 962 C CA . ASN A 1 115 ? 14.649 17.933 -2.747 1.00 79.69 115 ASN A CA 1
ATOM 963 C C . ASN A 1 115 ? 15.587 18.449 -1.655 1.00 79.69 115 ASN A C 1
ATOM 965 O O . ASN A 1 115 ? 15.142 19.231 -0.832 1.00 79.69 115 ASN A O 1
ATOM 969 N N . LEU A 1 116 ? 16.854 18.026 -1.627 1.00 71.88 116 LEU A N 1
ATOM 970 C CA . LEU A 1 116 ? 17.851 18.529 -0.685 1.00 71.88 116 LEU A CA 1
ATOM 971 C C . LEU A 1 116 ? 18.126 20.008 -0.949 1.00 71.88 116 LEU A C 1
ATOM 973 O O . LEU A 1 116 ? 18.104 20.774 -0.000 1.00 71.88 116 LEU A O 1
ATOM 977 N N . ALA A 1 117 ? 18.290 20.408 -2.214 1.00 70.69 117 ALA A N 1
ATOM 978 C CA . ALA A 1 117 ? 18.462 21.809 -2.594 1.00 70.69 117 ALA A CA 1
ATOM 979 C C . ALA A 1 117 ? 17.258 22.681 -2.185 1.00 70.69 117 ALA A C 1
ATOM 981 O O . ALA A 1 117 ? 17.436 23.805 -1.718 1.00 70.69 117 ALA A O 1
ATOM 982 N N . LEU A 1 118 ? 16.033 22.153 -2.295 1.00 65.25 118 LEU A N 1
ATOM 983 C CA . LEU A 1 118 ? 14.823 22.821 -1.797 1.00 65.25 118 LEU A CA 1
ATOM 984 C C . LEU A 1 118 ? 14.750 22.828 -0.259 1.00 65.25 118 LEU A C 1
ATOM 986 O O . LEU A 1 118 ? 14.353 23.826 0.340 1.00 65.25 118 LEU A O 1
ATOM 990 N N . ALA A 1 119 ? 15.142 21.727 0.385 1.00 60.50 119 ALA A N 1
ATOM 991 C CA . ALA A 1 119 ? 15.067 21.525 1.830 1.00 60.50 119 ALA A CA 1
ATOM 992 C C . ALA A 1 119 ? 16.193 22.205 2.616 1.00 60.50 119 ALA A C 1
ATOM 994 O O . ALA A 1 119 ? 16.019 22.401 3.809 1.00 60.50 119 ALA A O 1
ATOM 995 N N . THR A 1 120 ? 17.290 22.649 1.991 1.00 56.75 120 THR A N 1
ATOM 996 C CA . THR A 1 120 ? 18.299 23.531 2.622 1.00 56.75 120 THR A CA 1
ATOM 997 C C . THR A 1 120 ? 17.719 24.853 3.152 1.00 56.75 120 THR A C 1
ATOM 999 O O . THR A 1 120 ? 18.427 25.636 3.770 1.00 56.75 120 THR A O 1
ATOM 1002 N N . THR A 1 121 ? 16.426 25.108 2.938 1.00 54.50 121 THR A N 1
ATOM 1003 C CA . THR A 1 121 ? 15.664 26.204 3.551 1.00 54.50 121 THR A CA 1
ATOM 1004 C C . THR A 1 121 ? 15.005 25.834 4.894 1.00 54.50 121 THR A C 1
ATOM 1006 O O . THR A 1 121 ? 14.533 26.723 5.597 1.00 54.50 121 THR A O 1
ATOM 1009 N N . PHE A 1 122 ? 14.984 24.552 5.279 1.00 56.84 122 PHE A N 1
ATOM 1010 C CA . PHE A 1 122 ? 14.402 24.021 6.517 1.00 56.84 122 PHE A CA 1
ATOM 1011 C C . PHE A 1 122 ? 15.335 22.966 7.138 1.00 56.84 122 PHE A C 1
ATOM 1013 O O . PHE A 1 122 ? 15.356 21.805 6.728 1.00 56.84 122 PHE A O 1
ATOM 1020 N N . GLU A 1 123 ? 16.093 23.361 8.161 1.00 61.56 123 GLU A N 1
ATOM 1021 C CA . GLU A 1 123 ? 16.989 22.466 8.905 1.00 61.56 123 GLU A CA 1
ATOM 1022 C C . GLU A 1 123 ? 16.208 21.317 9.567 1.00 61.56 123 GLU A C 1
ATOM 1024 O O . GLU A 1 123 ? 15.299 21.533 10.376 1.00 61.56 123 GLU A O 1
ATOM 1029 N N . ALA A 1 124 ? 16.543 20.073 9.210 1.00 62.34 124 ALA A N 1
ATOM 1030 C CA . ALA A 1 124 ? 15.915 18.880 9.771 1.00 62.34 124 ALA A CA 1
ATOM 1031 C C . ALA A 1 124 ? 16.389 18.648 11.212 1.00 62.34 124 ALA A C 1
ATOM 1033 O O . ALA A 1 124 ? 17.583 18.702 11.506 1.00 62.34 124 ALA A O 1
ATOM 1034 N N . ARG A 1 125 ? 15.454 18.341 12.118 1.00 70.69 125 ARG A N 1
ATOM 1035 C CA . ARG A 1 125 ? 15.778 18.133 13.534 1.00 70.69 125 ARG A CA 1
ATOM 1036 C C . ARG A 1 125 ? 16.590 16.832 13.728 1.00 70.69 125 ARG A C 1
ATOM 1038 O O . ARG A 1 125 ? 16.163 15.782 13.235 1.00 70.69 125 ARG A O 1
ATOM 1045 N N . PRO A 1 126 ? 17.714 16.853 14.474 1.00 72.38 126 PRO A N 1
ATOM 1046 C CA . PRO A 1 126 ? 18.464 15.646 14.829 1.00 72.38 126 PRO A CA 1
ATOM 1047 C C . PRO A 1 126 ? 17.640 14.662 15.671 1.00 72.38 126 PRO A C 1
ATOM 1049 O O . PRO A 1 126 ? 16.902 15.064 16.570 1.00 72.38 126 PRO A O 1
ATOM 1052 N N . LEU A 1 127 ? 17.798 13.358 15.424 1.00 64.31 127 LEU A N 1
ATOM 1053 C CA . LEU A 1 127 ? 17.014 12.307 16.095 1.00 64.31 127 LEU A CA 1
ATOM 1054 C C . LEU A 1 127 ? 17.260 12.203 17.599 1.00 64.31 127 LEU A C 1
ATOM 1056 O O . LEU A 1 127 ? 16.354 11.819 18.330 1.00 64.31 127 LEU A O 1
ATOM 1060 N N . GLU A 1 128 ? 18.463 12.553 18.047 1.00 69.19 128 GLU A N 1
ATOM 1061 C CA . GLU A 1 128 ? 18.873 12.510 19.456 1.00 69.19 128 GLU A CA 1
ATOM 1062 C C . GLU A 1 128 ? 18.109 13.512 20.331 1.00 69.19 128 GLU A C 1
ATOM 1064 O O . GLU A 1 128 ? 18.106 13.389 21.551 1.00 69.19 128 GLU A O 1
ATOM 1069 N N . SER A 1 129 ? 17.442 14.493 19.717 1.00 76.62 129 SER A N 1
ATOM 1070 C CA . SER A 1 129 ? 16.698 15.529 20.439 1.00 76.62 129 SER A CA 1
ATOM 1071 C C . SER A 1 129 ? 15.265 15.137 20.810 1.00 76.62 129 SER A C 1
ATOM 1073 O O . SER A 1 129 ? 14.639 15.836 21.600 1.00 76.62 129 SER A O 1
ATOM 1075 N N . ILE A 1 130 ? 14.726 14.051 20.246 1.00 84.88 130 ILE A N 1
ATOM 1076 C CA . ILE A 1 130 ? 13.318 13.684 20.434 1.00 84.88 130 ILE A CA 1
ATOM 1077 C C . ILE A 1 130 ? 13.178 12.870 21.718 1.00 84.88 130 ILE A C 1
ATOM 1079 O O . ILE A 1 130 ? 13.750 11.786 21.833 1.00 84.88 130 ILE A O 1
ATOM 1083 N N . THR A 1 131 ? 12.379 13.360 22.663 1.00 88.81 131 THR A N 1
ATOM 1084 C CA . THR A 1 131 ? 12.092 12.643 23.912 1.00 88.81 131 THR A CA 1
ATOM 1085 C C . THR A 1 131 ? 10.780 11.865 23.834 1.00 88.81 131 THR A C 1
ATOM 1087 O O . THR A 1 131 ? 9.890 12.158 23.029 1.00 88.81 131 THR A O 1
ATOM 1090 N N . LYS A 1 132 ? 10.632 10.855 24.700 1.00 87.38 132 LYS A N 1
ATOM 1091 C CA . LYS A 1 132 ? 9.389 10.080 24.819 1.00 87.38 132 LYS A CA 1
ATOM 1092 C C . LYS A 1 132 ? 8.217 10.988 25.204 1.00 87.38 132 LYS A C 1
ATOM 1094 O O . LYS A 1 132 ? 7.131 10.856 24.645 1.00 87.38 132 LYS A O 1
ATOM 1099 N N . GLU A 1 133 ? 8.452 11.927 26.108 1.00 86.56 133 GLU A N 1
ATOM 1100 C CA . GLU A 1 133 ? 7.463 12.871 26.628 1.00 86.56 133 GLU A CA 1
ATOM 1101 C C . GLU A 1 133 ? 6.961 13.815 25.532 1.00 86.56 133 GLU A C 1
ATOM 1103 O O . GLU A 1 133 ? 5.771 14.125 25.475 1.00 86.56 133 GLU A O 1
ATOM 1108 N N . GLU A 1 134 ? 7.846 14.234 24.625 1.00 89.06 134 GLU A N 1
ATOM 1109 C CA . GLU A 1 134 ? 7.476 15.045 23.467 1.00 89.06 134 GLU A CA 1
ATOM 1110 C C . GLU A 1 134 ? 6.575 14.256 22.505 1.00 89.06 134 GLU A C 1
ATOM 1112 O O . GLU A 1 134 ? 5.547 14.762 22.057 1.00 89.06 134 GLU A O 1
ATOM 1117 N N . ILE A 1 135 ? 6.894 12.985 22.239 1.00 89.00 135 ILE A N 1
ATOM 1118 C CA . ILE A 1 135 ? 6.114 12.125 21.334 1.00 89.00 135 ILE A CA 1
ATOM 1119 C C . ILE A 1 135 ? 4.688 11.883 21.851 1.00 89.00 135 ILE A C 1
ATOM 1121 O O . ILE A 1 135 ? 3.741 11.893 21.056 1.00 89.00 135 ILE A O 1
ATOM 1125 N N . VAL A 1 136 ? 4.520 11.678 23.163 1.00 88.12 136 VAL A N 1
ATOM 1126 C CA . VAL A 1 136 ? 3.216 11.391 23.794 1.00 88.12 136 VAL A CA 1
ATOM 1127 C C . VAL A 1 136 ? 2.190 12.489 23.497 1.00 88.12 136 VAL A C 1
ATOM 1129 O O . VAL A 1 136 ? 1.009 12.193 23.281 1.00 88.12 136 VAL A O 1
ATOM 1132 N N . GLN A 1 137 ? 2.634 13.745 23.393 1.00 89.88 137 GLN A N 1
ATOM 1133 C CA . GLN A 1 137 ? 1.770 14.888 23.080 1.00 89.88 137 GLN A CA 1
ATOM 1134 C C . GLN A 1 137 ? 1.070 14.728 21.727 1.00 89.88 137 GLN A C 1
ATOM 1136 O O . GLN A 1 137 ? -0.047 15.208 21.554 1.00 89.88 137 GLN A O 1
ATOM 1141 N N . TYR A 1 138 ? 1.666 13.987 20.790 1.00 92.50 138 TYR A N 1
ATOM 1142 C CA . TYR A 1 138 ? 1.167 13.821 19.426 1.00 92.50 138 TYR A CA 1
ATOM 1143 C C . TYR A 1 138 ? 0.368 12.533 19.192 1.00 92.50 138 TYR A C 1
ATOM 1145 O O . TYR A 1 138 ? -0.066 12.287 18.068 1.00 92.50 138 TYR A O 1
ATOM 1153 N N . PHE A 1 139 ? 0.099 11.708 20.209 1.00 91.19 139 PHE A N 1
ATOM 1154 C CA . PHE A 1 139 ? -0.662 10.457 20.034 1.00 91.19 139 PHE A CA 1
ATOM 1155 C C . PHE A 1 139 ? -2.088 10.641 19.501 1.00 91.19 139 PHE A C 1
ATOM 1157 O O . PHE A 1 139 ? -2.658 9.728 18.896 1.00 91.19 139 PHE A O 1
ATOM 1164 N N . HIS A 1 140 ? -2.656 11.831 19.673 1.00 88.94 140 HIS A N 1
ATOM 1165 C CA . HIS A 1 140 ? -3.951 12.205 19.115 1.00 88.94 140 HIS A CA 1
ATOM 1166 C C . HIS A 1 140 ? -3.914 12.459 17.594 1.00 88.94 140 HIS A C 1
ATOM 1168 O O . HIS A 1 140 ? -4.971 12.517 16.969 1.00 88.94 140 HIS A O 1
ATOM 1174 N N . LEU A 1 141 ? -2.728 12.521 16.975 1.00 92.00 141 LEU A N 1
ATOM 1175 C CA . LEU A 1 141 ? -2.544 12.721 15.536 1.00 92.00 141 LEU A CA 1
ATOM 1176 C C . LEU A 1 141 ? -2.128 11.434 14.806 1.00 92.00 141 LEU A C 1
ATOM 1178 O O . LEU A 1 141 ? -1.533 10.527 15.403 1.00 92.00 141 LEU A O 1
ATOM 1182 N N . PRO A 1 142 ? -2.385 11.332 13.490 1.00 92.94 142 PRO A N 1
ATOM 1183 C CA . PRO A 1 142 ? -1.764 10.318 12.649 1.00 92.94 142 PRO A CA 1
ATOM 1184 C C . PRO A 1 142 ? -0.234 10.392 12.729 1.00 92.94 142 PRO A C 1
ATOM 1186 O O . PRO A 1 142 ? 0.350 11.471 12.763 1.00 92.94 142 PRO A O 1
ATOM 1189 N N . ILE A 1 143 ? 0.438 9.237 12.686 1.00 92.69 143 ILE A N 1
ATOM 1190 C CA . ILE A 1 143 ? 1.909 9.167 12.779 1.00 92.69 143 ILE A CA 1
ATOM 1191 C C . ILE A 1 143 ? 2.628 9.991 11.697 1.00 92.69 143 ILE A C 1
ATOM 1193 O O . ILE A 1 143 ? 3.732 10.473 11.923 1.00 92.69 143 ILE A O 1
ATOM 1197 N N . SER A 1 144 ? 2.013 10.150 10.520 1.00 92.12 144 SER A N 1
ATOM 1198 C CA . SER A 1 144 ? 2.516 11.015 9.449 1.00 92.12 144 SER A CA 1
ATOM 1199 C C . SER A 1 144 ? 2.547 12.478 9.868 1.00 92.12 144 SER A C 1
ATOM 1201 O O . SER A 1 144 ? 3.559 13.140 9.680 1.00 92.12 144 SER A O 1
ATOM 1203 N N . GLU A 1 145 ? 1.465 12.954 10.474 1.00 92.75 145 GLU A N 1
ATOM 1204 C CA . GLU A 1 145 ? 1.337 14.335 10.920 1.00 92.75 145 GLU A CA 1
ATOM 1205 C C . GLU A 1 145 ? 2.229 14.613 12.132 1.00 92.75 145 GLU A C 1
ATOM 1207 O O . GLU A 1 145 ? 2.919 15.626 12.153 1.00 92.75 145 GLU A O 1
ATOM 1212 N N . ALA A 1 146 ? 2.306 13.680 13.087 1.00 92.81 146 ALA A N 1
ATOM 1213 C CA . ALA A 1 146 ? 3.237 13.767 14.212 1.00 92.81 146 ALA A CA 1
ATOM 1214 C C . ALA A 1 146 ? 4.698 13.894 13.739 1.00 92.81 146 ALA A C 1
ATOM 1216 O O . ALA A 1 146 ? 5.427 14.770 14.199 1.00 92.81 146 ALA A O 1
ATOM 1217 N N . ALA A 1 147 ? 5.109 13.076 12.762 1.00 91.50 147 ALA A N 1
ATOM 1218 C CA . ALA A 1 147 ? 6.446 13.154 12.175 1.00 91.50 147 ALA A CA 1
ATOM 1219 C C . ALA A 1 147 ? 6.702 14.517 11.507 1.00 91.50 147 ALA A C 1
ATOM 1221 O O . ALA A 1 147 ? 7.755 15.118 11.712 1.00 91.50 147 ALA A O 1
ATOM 1222 N N . SER A 1 148 ? 5.721 15.034 10.760 1.00 89.62 148 SER A N 1
ATOM 1223 C CA . SER A 1 148 ? 5.797 16.362 10.144 1.00 89.62 148 SER A CA 1
ATOM 1224 C C . SER A 1 148 ? 5.888 17.488 11.176 1.00 89.62 148 SER A C 1
ATOM 1226 O O . SER A 1 148 ? 6.692 18.396 10.997 1.00 89.62 148 SER A O 1
ATOM 1228 N N . LYS A 1 149 ? 5.121 17.424 12.273 1.00 90.31 149 LYS A N 1
ATOM 1229 C CA . LYS A 1 149 ? 5.175 18.412 13.367 1.00 90.31 149 LYS A CA 1
ATOM 1230 C C . LYS A 1 149 ? 6.529 18.422 14.078 1.00 90.31 149 LYS A C 1
ATOM 1232 O O . LYS A 1 149 ? 6.989 19.484 14.477 1.00 90.31 149 LYS A O 1
ATOM 1237 N N . LEU A 1 150 ? 7.181 17.265 14.171 1.00 88.69 150 LEU A N 1
ATOM 1238 C CA . LEU A 1 150 ? 8.532 17.123 14.723 1.00 88.69 150 LEU A CA 1
ATOM 1239 C C . LEU A 1 150 ? 9.644 17.416 13.704 1.00 88.69 150 LEU A C 1
ATOM 1241 O O . LEU A 1 150 ? 10.821 17.312 14.040 1.00 88.69 150 LEU A O 1
ATOM 1245 N N . ASN A 1 151 ? 9.284 17.783 12.470 1.00 87.06 151 ASN A N 1
ATOM 1246 C CA . ASN A 1 151 ? 10.199 18.008 11.353 1.00 87.06 151 ASN A CA 1
ATOM 1247 C C . ASN A 1 151 ? 11.148 16.822 11.085 1.00 87.06 151 ASN A C 1
ATOM 1249 O O . ASN A 1 151 ? 12.344 16.987 10.839 1.00 87.06 151 ASN A O 1
ATOM 1253 N N . VAL A 1 152 ? 10.613 15.599 11.164 1.00 86.69 152 VAL A N 1
ATOM 1254 C CA . VAL A 1 152 ? 11.360 14.348 10.988 1.00 86.69 152 VAL A CA 1
ATOM 1255 C C . VAL A 1 152 ? 10.690 13.510 9.903 1.00 86.69 152 VAL A C 1
ATOM 1257 O O . VAL A 1 152 ? 9.468 13.389 9.830 1.00 86.69 152 VAL A O 1
ATOM 1260 N N . GLY A 1 153 ? 11.485 12.869 9.044 1.00 86.69 153 GLY A N 1
ATOM 1261 C CA . GLY A 1 153 ? 10.945 11.975 8.019 1.00 86.69 153 GLY A CA 1
ATOM 1262 C C . GLY A 1 153 ? 10.183 10.789 8.627 1.00 86.69 153 GLY A C 1
ATOM 1263 O O . GLY A 1 153 ? 10.687 10.121 9.527 1.00 86.69 153 GLY A O 1
ATOM 1264 N N . LEU A 1 154 ? 9.005 10.452 8.087 1.00 89.12 154 LEU A N 1
ATOM 1265 C CA . LEU A 1 154 ? 8.106 9.419 8.636 1.00 89.12 154 LEU A CA 1
ATOM 1266 C C . LEU A 1 154 ? 8.785 8.070 8.933 1.00 89.12 154 LEU A C 1
ATOM 1268 O O . LEU A 1 154 ? 8.526 7.449 9.961 1.00 89.12 154 LEU A O 1
ATOM 1272 N N . SER A 1 155 ? 9.645 7.582 8.037 1.00 88.94 155 SER A N 1
ATOM 1273 C CA . SER A 1 155 ? 10.361 6.311 8.240 1.00 88.94 155 SER A CA 1
ATOM 1274 C C . SER A 1 155 ? 11.362 6.385 9.389 1.00 88.94 155 SER A C 1
ATOM 1276 O O . SER A 1 155 ? 11.532 5.409 10.121 1.00 88.94 155 SER A O 1
ATOM 1278 N N . VAL A 1 156 ? 12.001 7.543 9.542 1.00 89.00 156 VAL A N 1
ATOM 1279 C CA . VAL A 1 156 ? 12.972 7.818 10.596 1.00 89.00 156 VAL A CA 1
ATOM 1280 C C . VAL A 1 156 ? 12.249 7.958 11.934 1.00 89.00 156 VAL A C 1
ATOM 1282 O O . VAL A 1 156 ? 12.622 7.296 12.897 1.00 89.00 156 VAL A O 1
ATOM 1285 N N . PHE A 1 157 ? 11.131 8.688 11.958 1.00 90.69 157 PHE A N 1
ATOM 1286 C CA . PHE A 1 157 ? 10.270 8.807 13.130 1.00 90.69 157 PHE A CA 1
ATOM 1287 C C . PHE A 1 157 ? 9.724 7.448 13.587 1.00 90.69 157 PHE A C 1
ATOM 1289 O O . PHE A 1 157 ? 9.810 7.102 14.759 1.00 90.69 157 PHE A O 1
ATOM 1296 N N . LYS A 1 158 ? 9.253 6.608 12.654 1.00 90.75 158 LYS A N 1
ATOM 1297 C CA . LYS A 1 158 ? 8.842 5.224 12.951 1.00 90.75 158 LYS A CA 1
ATOM 1298 C C . LYS A 1 158 ? 9.974 4.385 13.544 1.00 90.75 158 LYS A C 1
ATOM 1300 O O . LYS A 1 158 ? 9.698 3.502 14.348 1.00 90.75 158 LYS A O 1
ATOM 1305 N N . LYS A 1 159 ? 11.220 4.595 13.103 1.00 90.12 159 LYS A N 1
ATOM 1306 C CA . LYS A 1 159 ? 12.388 3.905 13.664 1.00 90.12 159 LYS A CA 1
ATOM 1307 C C . LYS A 1 159 ? 12.629 4.367 15.101 1.00 90.12 159 LYS A C 1
ATOM 1309 O O . LYS A 1 159 ? 12.589 3.526 15.984 1.00 90.12 159 LYS A O 1
ATOM 1314 N N . CYS A 1 160 ? 12.717 5.677 15.317 1.00 90.12 160 CYS A N 1
ATOM 1315 C CA . CYS A 1 160 ? 12.833 6.294 16.639 1.00 90.12 160 CYS A CA 1
ATOM 1316 C C . CYS A 1 160 ? 11.746 5.790 17.608 1.00 90.12 160 CYS A C 1
ATOM 1318 O O . CYS A 1 160 ? 12.053 5.327 18.700 1.00 90.12 160 CYS A O 1
ATOM 1320 N N . CYS A 1 161 ? 10.487 5.741 17.161 1.00 89.81 161 CYS A N 1
ATOM 1321 C CA . CYS A 1 161 ? 9.385 5.208 17.959 1.00 89.81 161 CYS A CA 1
ATOM 1322 C C . CYS A 1 161 ? 9.598 3.742 18.371 1.00 89.81 161 CYS A C 1
ATOM 1324 O O . CYS A 1 161 ? 9.359 3.389 19.521 1.00 89.81 161 CYS A O 1
ATOM 1326 N N . ARG A 1 162 ? 10.049 2.882 17.445 1.00 89.19 162 ARG A N 1
ATOM 1327 C CA . ARG A 1 162 ? 10.334 1.468 17.746 1.00 89.19 162 ARG A CA 1
ATOM 1328 C C . ARG A 1 162 ? 11.505 1.315 18.710 1.00 89.19 162 ARG A C 1
ATOM 1330 O O . ARG A 1 162 ? 11.417 0.471 19.595 1.00 89.19 162 ARG A O 1
ATOM 1337 N N . ASP A 1 163 ? 12.545 2.130 18.550 1.00 88.44 163 ASP A N 1
ATOM 1338 C CA . ASP A 1 163 ? 13.731 2.127 19.414 1.00 88.44 163 ASP A CA 1
ATOM 1339 C C . ASP A 1 163 ? 13.359 2.539 20.856 1.00 88.44 163 ASP A C 1
ATOM 1341 O O . ASP A 1 163 ? 13.894 1.994 21.815 1.00 88.44 163 ASP A O 1
ATOM 1345 N N . MET A 1 164 ? 12.355 3.410 21.018 1.00 86.81 164 MET A N 1
ATOM 1346 C CA . MET A 1 164 ? 11.758 3.792 22.310 1.00 86.81 164 MET A CA 1
ATOM 1347 C C . MET A 1 164 ? 10.688 2.810 22.835 1.00 86.81 164 MET A C 1
ATOM 1349 O O . MET A 1 164 ? 10.055 3.071 23.859 1.00 86.81 164 MET A O 1
ATOM 1353 N N . GLY A 1 165 ? 10.451 1.690 22.143 1.00 85.12 165 GLY A N 1
ATOM 1354 C CA . GLY A 1 165 ? 9.506 0.645 22.556 1.00 85.12 165 GLY A CA 1
ATOM 1355 C C . GLY A 1 165 ? 8.071 0.793 22.031 1.00 85.12 165 GLY A C 1
ATOM 1356 O O . GLY A 1 165 ? 7.233 -0.068 22.296 1.00 85.12 165 GLY A O 1
ATOM 1357 N N . PHE A 1 166 ? 7.761 1.815 21.228 1.00 85.12 166 PHE A N 1
ATOM 1358 C CA . PHE A 1 166 ? 6.434 2.002 20.631 1.00 85.12 166 PHE A CA 1
ATOM 1359 C C . PHE A 1 166 ? 6.271 1.154 19.364 1.00 85.12 166 PHE A C 1
ATOM 1361 O O . PHE A 1 166 ? 6.488 1.606 18.235 1.00 85.12 166 PHE A O 1
ATOM 1368 N N . LYS A 1 167 ? 5.862 -0.107 19.528 1.00 84.56 167 LYS A N 1
ATOM 1369 C CA . LYS A 1 167 ? 5.651 -1.021 18.389 1.00 84.56 167 LYS A CA 1
ATOM 1370 C C . LYS A 1 167 ? 4.478 -0.601 17.505 1.00 84.56 167 LYS A C 1
ATOM 1372 O O . LYS A 1 167 ? 4.522 -0.794 16.288 1.00 84.56 167 LYS A O 1
ATOM 1377 N N . ARG A 1 168 ? 3.418 -0.046 18.102 1.00 86.56 168 ARG A N 1
ATOM 1378 C CA . ARG A 1 168 ? 2.211 0.409 17.401 1.00 86.56 168 ARG A CA 1
ATOM 1379 C C . ARG A 1 168 ? 1.862 1.834 17.809 1.00 86.56 168 ARG A C 1
ATOM 1381 O O . ARG A 1 168 ? 1.886 2.180 18.979 1.00 86.56 168 ARG A O 1
ATOM 1388 N N . TRP A 1 169 ? 1.505 2.652 16.821 1.00 90.81 169 TRP A N 1
ATOM 1389 C CA . TRP A 1 169 ? 1.088 4.030 17.064 1.00 90.81 169 TRP A CA 1
ATOM 1390 C C . TRP A 1 169 ? -0.360 4.072 17.593 1.00 90.81 169 TRP A C 1
ATOM 1392 O O . TRP A 1 169 ? -1.258 3.549 16.918 1.00 90.81 169 TRP A O 1
ATOM 1402 N N . PRO A 1 170 ? -0.623 4.693 18.756 1.00 91.06 170 PRO A N 1
ATOM 1403 C CA . PRO A 1 170 ? -1.884 4.530 19.487 1.00 91.06 170 PRO A CA 1
ATOM 1404 C C . PRO A 1 170 ? -3.079 5.280 18.882 1.00 91.06 170 PRO A C 1
ATOM 1406 O O . PRO A 1 170 ? -4.226 4.956 19.200 1.00 91.06 170 PRO A O 1
ATOM 1409 N N . ASN A 1 171 ? -2.844 6.229 17.970 1.00 91.00 171 ASN A N 1
ATOM 1410 C CA . ASN A 1 171 ? -3.865 7.120 17.407 1.00 91.00 171 ASN A CA 1
ATOM 1411 C C . ASN A 1 171 ? -5.158 6.424 16.968 1.00 91.00 171 ASN A C 1
ATOM 1413 O O . ASN A 1 171 ? -6.253 6.860 17.309 1.00 91.00 171 ASN A O 1
ATOM 1417 N N . ARG A 1 172 ? -5.051 5.304 16.243 1.00 87.06 172 ARG A N 1
ATOM 1418 C CA . ARG A 1 172 ? -6.234 4.581 15.748 1.00 87.06 172 ARG A CA 1
ATOM 1419 C C . ARG A 1 172 ? -7.115 4.077 16.889 1.00 87.06 172 ARG A C 1
ATOM 1421 O O . ARG A 1 172 ? -8.343 4.106 16.791 1.00 87.06 172 ARG A O 1
ATOM 1428 N N . THR A 1 173 ? -6.494 3.595 17.960 1.00 86.62 173 THR A N 1
ATOM 1429 C CA . THR A 1 173 ? -7.204 3.101 19.138 1.00 86.62 173 THR A CA 1
ATOM 1430 C C . THR A 1 173 ? -7.809 4.262 19.917 1.00 86.62 173 THR A C 1
ATOM 1432 O O . THR A 1 173 ? -8.995 4.196 20.239 1.00 86.62 173 THR A O 1
ATOM 1435 N N . LEU A 1 174 ? -7.045 5.338 20.130 1.00 89.00 174 LEU A N 1
ATOM 1436 C CA . LEU A 1 174 ? -7.504 6.551 20.815 1.00 89.00 174 LEU A CA 1
ATOM 1437 C C . LEU A 1 174 ? -8.708 7.182 20.101 1.00 89.00 174 LEU A C 1
ATOM 1439 O O . LEU A 1 174 ? -9.763 7.326 20.711 1.00 89.00 174 LEU A O 1
ATOM 1443 N N . ASN A 1 175 ? -8.624 7.405 18.787 1.00 88.25 175 ASN A N 1
ATOM 1444 C CA . ASN A 1 175 ? -9.721 7.964 17.985 1.00 88.25 175 ASN A CA 1
ATOM 1445 C C . ASN A 1 175 ? -10.988 7.100 18.032 1.00 88.25 175 ASN A C 1
ATOM 1447 O O . ASN A 1 175 ? -12.115 7.600 17.989 1.00 88.25 175 ASN A O 1
ATOM 1451 N N . SER A 1 176 ? -10.819 5.778 18.107 1.00 87.81 176 SER A N 1
ATOM 1452 C CA . SER A 1 176 ? -11.940 4.853 18.235 1.00 87.81 176 SER A CA 1
ATOM 1453 C C . SER A 1 176 ? -12.588 4.899 19.618 1.00 87.81 176 SER A C 1
ATOM 1455 O O . SER A 1 176 ? -13.805 4.727 19.688 1.00 87.81 176 SER A O 1
ATOM 1457 N N . LEU A 1 177 ? -11.806 5.081 20.687 1.00 88.44 177 LEU A N 1
ATOM 1458 C CA . LEU A 1 177 ? -12.323 5.275 22.043 1.00 88.44 177 LEU A CA 1
ATOM 1459 C C . LEU A 1 177 ? -13.038 6.623 22.152 1.00 88.44 177 LEU A C 1
ATOM 1461 O O . LEU A 1 177 ? -14.171 6.654 22.617 1.00 88.44 177 LEU A O 1
ATOM 1465 N N . ASP A 1 178 ? -12.445 7.696 21.626 1.00 88.38 178 ASP A N 1
ATOM 1466 C CA . ASP A 1 178 ? -13.051 9.032 21.608 1.00 88.38 178 ASP A CA 1
ATOM 1467 C C . ASP A 1 178 ? -14.366 9.043 20.827 1.00 88.38 178 ASP A C 1
ATOM 1469 O O . ASP A 1 178 ? -15.384 9.518 21.321 1.00 88.38 178 ASP A O 1
ATOM 1473 N N . SER A 1 179 ? -14.404 8.408 19.651 1.00 88.12 179 SER A N 1
ATOM 1474 C CA . SER A 1 179 ? -15.651 8.238 18.894 1.00 88.12 179 SER A CA 1
ATOM 1475 C C . SER A 1 179 ? -16.736 7.510 19.695 1.00 88.12 179 SER A C 1
ATOM 1477 O O . SER A 1 179 ? -17.915 7.847 19.586 1.00 88.12 179 SER A O 1
ATOM 1479 N N . LEU A 1 180 ? -16.358 6.481 20.458 1.00 87.94 180 LEU A N 1
ATOM 1480 C CA . LEU A 1 180 ? -17.288 5.692 21.263 1.00 87.94 180 LEU A CA 1
ATOM 1481 C C . LEU A 1 180 ? -17.810 6.505 22.451 1.00 87.94 180 LEU A C 1
ATOM 1483 O O . LEU A 1 180 ? -19.017 6.530 22.668 1.00 87.94 180 LEU A O 1
ATOM 1487 N N . VAL A 1 181 ? -16.923 7.199 23.167 1.00 89.31 181 VAL A N 1
ATOM 1488 C CA . VAL A 1 181 ? -17.284 8.104 24.264 1.00 89.31 181 VAL A CA 1
ATOM 1489 C C . VAL A 1 181 ? -18.230 9.192 23.759 1.00 89.31 181 VAL A C 1
ATOM 1491 O O . VAL A 1 181 ? -19.308 9.349 24.323 1.00 89.31 181 VAL A O 1
ATOM 1494 N N . ASN A 1 182 ? -17.902 9.845 22.642 1.00 88.00 182 ASN A N 1
ATOM 1495 C CA . ASN A 1 182 ? -18.750 10.872 22.037 1.00 88.00 182 ASN A CA 1
ATOM 1496 C C . ASN A 1 182 ? -20.117 10.314 21.616 1.00 88.00 182 ASN A C 1
ATOM 1498 O O . ASN A 1 182 ? -21.131 10.974 21.808 1.00 88.00 182 ASN A O 1
ATOM 1502 N N . THR A 1 183 ? -20.169 9.086 21.081 1.00 86.31 183 THR A N 1
ATOM 1503 C CA . THR A 1 183 ? -21.445 8.437 20.722 1.00 86.31 183 THR A CA 1
ATOM 1504 C C . THR A 1 183 ? -22.308 8.203 21.962 1.00 86.31 183 THR A C 1
ATOM 1506 O O . THR A 1 183 ? -23.482 8.555 21.958 1.00 86.31 183 THR A O 1
ATOM 1509 N N . LEU A 1 184 ? -21.724 7.657 23.035 1.00 84.44 184 LEU A N 1
ATOM 1510 C CA . LEU A 1 184 ? -22.435 7.403 24.292 1.00 84.44 184 LEU A CA 1
ATOM 1511 C C . LEU A 1 184 ? -22.861 8.701 24.989 1.00 84.44 184 LEU A C 1
ATOM 1513 O O . LEU A 1 184 ? -23.884 8.731 25.662 1.00 84.44 184 LEU A O 1
ATOM 1517 N N . GLN A 1 185 ? -22.099 9.783 24.836 1.00 84.31 185 GLN A N 1
ATOM 1518 C CA . GLN A 1 185 ? -22.476 11.098 25.350 1.00 84.31 185 GLN A CA 1
ATOM 1519 C C . GLN A 1 185 ? -23.614 11.726 24.531 1.00 84.31 185 GLN A C 1
ATOM 1521 O O . GLN A 1 185 ? -24.556 12.251 25.117 1.00 84.31 185 GLN A O 1
ATOM 1526 N N . ALA A 1 186 ? -23.566 11.633 23.197 1.00 79.56 186 ALA A N 1
ATOM 1527 C CA . ALA A 1 186 ? -24.572 12.207 22.302 1.00 79.56 186 ALA A CA 1
ATOM 1528 C C . ALA A 1 186 ? -25.928 11.485 22.369 1.00 79.56 186 ALA A C 1
ATOM 1530 O O . ALA A 1 186 ? -26.967 12.139 22.341 1.00 79.56 186 ALA A O 1
ATOM 1531 N N . GLU A 1 187 ? -25.936 10.154 22.507 1.00 70.19 187 GLU A N 1
ATOM 1532 C CA . GLU A 1 187 ? -27.171 9.361 22.640 1.00 70.19 187 GLU A CA 1
ATOM 1533 C C . GLU A 1 187 ? -27.960 9.687 23.924 1.00 70.19 187 GLU A C 1
ATOM 1535 O O . GLU A 1 187 ? -29.132 9.337 24.017 1.00 70.19 187 GLU A O 1
ATOM 1540 N N . ASN A 1 188 ? -27.362 10.404 24.883 1.00 60.62 188 ASN A N 1
ATOM 1541 C CA . ASN A 1 188 ? -28.010 10.764 26.143 1.00 60.62 188 ASN A CA 1
ATOM 1542 C C . ASN A 1 188 ? -28.703 12.134 26.159 1.00 60.62 188 ASN A C 1
ATOM 154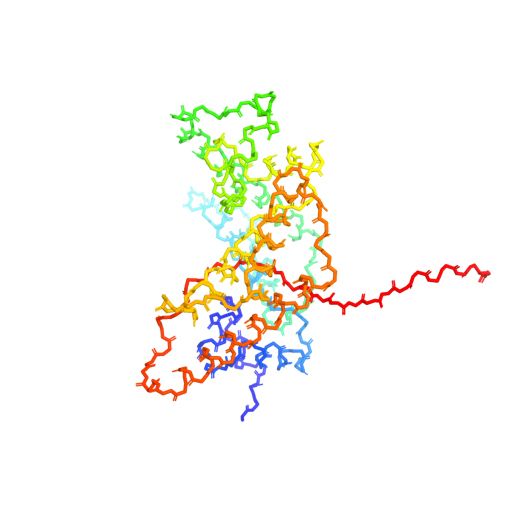4 O O . ASN A 1 188 ? -29.367 12.422 27.148 1.00 60.62 188 ASN A O 1
ATOM 1548 N N . GLY A 1 189 ? -28.575 12.976 25.125 1.00 56.28 189 GLY A N 1
ATOM 1549 C CA . GLY A 1 189 ? -29.430 14.160 24.906 1.00 56.28 189 GLY A CA 1
ATOM 1550 C C . GLY A 1 189 ? -29.660 15.135 26.083 1.00 56.28 189 GLY A C 1
ATOM 1551 O O . GLY A 1 189 ? -30.616 15.899 26.033 1.00 56.28 189 GLY A O 1
ATOM 1552 N N . GLY A 1 190 ? -28.846 15.109 27.147 1.00 55.97 190 GLY A N 1
ATOM 1553 C CA . GLY A 1 190 ? -29.064 15.889 28.376 1.00 55.97 190 GLY A CA 1
ATOM 1554 C C . GLY A 1 190 ? -29.980 15.251 29.439 1.00 55.97 190 GLY A C 1
ATOM 1555 O O . GLY A 1 190 ? -30.197 15.866 30.479 1.00 55.97 190 GLY A O 1
ATOM 1556 N N . ALA A 1 191 ? -30.486 14.029 29.239 1.00 59.28 191 ALA A N 1
ATOM 1557 C CA . ALA A 1 191 ? -31.184 13.266 30.278 1.00 59.28 191 ALA A CA 1
ATOM 1558 C C . ALA A 1 191 ? -30.195 12.654 31.290 1.00 59.28 191 ALA A C 1
ATOM 1560 O O . ALA A 1 191 ? -28.986 12.583 31.046 1.00 59.28 191 ALA A O 1
ATOM 1561 N N . THR A 1 192 ? -30.694 12.192 32.444 1.00 60.78 192 THR A N 1
ATOM 1562 C CA . THR A 1 192 ? -29.868 11.527 33.461 1.00 60.78 192 THR A CA 1
ATOM 1563 C C . THR A 1 192 ? -29.210 10.286 32.855 1.00 60.78 192 THR A C 1
ATOM 1565 O O . THR A 1 192 ? -29.863 9.258 32.691 1.00 60.78 192 THR A O 1
ATOM 1568 N N . VAL A 1 193 ? -27.923 10.389 32.501 1.00 63.97 193 VAL A N 1
ATOM 1569 C CA . VAL A 1 193 ? -27.147 9.269 31.951 1.00 63.97 193 VAL A CA 1
ATOM 1570 C C . VAL A 1 193 ? -27.281 8.086 32.903 1.00 63.97 193 VAL A C 1
ATOM 1572 O O . VAL A 1 193 ? -26.931 8.206 34.083 1.00 63.97 193 VAL A O 1
ATOM 1575 N N . ASP A 1 194 ? -27.787 6.967 32.388 1.00 79.00 194 ASP A N 1
ATOM 1576 C CA . ASP A 1 194 ? -27.919 5.734 33.152 1.00 79.00 194 ASP A CA 1
ATOM 1577 C C . ASP A 1 194 ? -26.575 5.365 33.803 1.00 79.00 194 ASP A C 1
ATOM 1579 O O . ASP A 1 194 ? -25.500 5.536 33.210 1.00 79.00 194 ASP A O 1
ATOM 1583 N N . ASN A 1 195 ? -26.623 4.883 35.045 1.00 85.12 195 ASN A N 1
ATOM 1584 C CA . ASN A 1 195 ? -25.426 4.651 35.850 1.00 85.12 195 ASN A CA 1
ATOM 1585 C C . ASN A 1 195 ? -24.462 3.672 35.158 1.00 85.12 195 ASN A C 1
ATOM 1587 O O . ASN A 1 195 ? -23.245 3.858 35.202 1.00 85.12 195 ASN A O 1
ATOM 1591 N N . HIS A 1 196 ? -24.998 2.685 34.432 1.00 84.44 196 HIS A N 1
ATOM 1592 C CA . HIS A 1 196 ? -24.195 1.746 33.654 1.00 84.44 196 HIS A CA 1
ATOM 1593 C C . HIS A 1 196 ? -23.441 2.442 32.513 1.00 84.44 196 HIS A C 1
ATOM 1595 O O . HIS A 1 196 ? -22.253 2.197 32.300 1.00 84.44 196 HIS A O 1
ATOM 1601 N N . THR A 1 197 ? -24.091 3.374 31.813 1.00 84.44 197 THR A N 1
ATOM 1602 C CA . THR A 1 197 ? -23.455 4.145 30.734 1.00 84.44 197 THR A CA 1
ATOM 1603 C C . THR A 1 197 ? -22.356 5.060 31.274 1.00 84.44 197 THR A C 1
ATOM 1605 O O . THR A 1 197 ? -21.283 5.143 30.669 1.00 84.44 197 THR A O 1
ATOM 1608 N N . LYS A 1 198 ? -22.561 5.682 32.446 1.00 86.06 198 LYS A N 1
ATOM 1609 C CA . LYS A 1 198 ? -21.507 6.452 33.131 1.00 86.06 198 LYS A CA 1
ATOM 1610 C C . LYS A 1 198 ? -20.298 5.574 33.450 1.00 86.06 198 LYS A C 1
ATOM 1612 O O . LYS A 1 198 ? -19.180 5.956 33.120 1.00 86.06 198 LYS A O 1
ATOM 1617 N N . GLN A 1 199 ? -20.516 4.384 34.016 1.00 88.31 199 GLN A N 1
ATOM 1618 C CA . GLN A 1 199 ? -19.439 3.434 34.319 1.00 88.31 199 GLN A CA 1
ATOM 1619 C C . GLN A 1 199 ? -18.671 3.005 33.062 1.00 88.31 199 GLN A C 1
ATOM 1621 O O . GLN A 1 199 ? -17.440 2.960 33.081 1.00 88.31 199 GLN A O 1
ATOM 1626 N N . ILE A 1 200 ? -19.370 2.744 31.950 1.00 87.75 200 ILE A N 1
ATOM 1627 C CA . ILE A 1 200 ? -18.725 2.429 30.667 1.00 87.75 200 ILE A CA 1
ATOM 1628 C C . ILE A 1 200 ? -17.851 3.600 30.208 1.00 87.75 200 ILE A C 1
ATOM 1630 O O . ILE A 1 200 ? -16.694 3.385 29.854 1.00 87.75 200 ILE A O 1
ATOM 1634 N N . ILE A 1 201 ? -18.368 4.833 30.229 1.00 88.69 201 ILE A N 1
ATOM 1635 C CA . ILE A 1 201 ? -17.606 6.024 29.825 1.00 88.69 201 ILE A CA 1
ATOM 1636 C C . ILE A 1 201 ? -16.363 6.199 30.705 1.00 88.69 201 ILE A C 1
ATOM 1638 O O . ILE A 1 201 ? -15.277 6.421 30.168 1.00 88.69 201 ILE A O 1
ATOM 1642 N N . THR A 1 202 ? -16.493 6.064 32.028 1.00 91.12 202 THR A N 1
ATOM 1643 C CA . THR A 1 202 ? -15.360 6.141 32.962 1.00 91.12 202 THR A CA 1
ATOM 1644 C C . THR A 1 202 ? -14.313 5.077 32.642 1.00 91.12 202 THR A C 1
ATOM 1646 O O . THR A 1 202 ? -13.149 5.412 32.434 1.00 91.12 202 THR A O 1
ATOM 1649 N N . SER A 1 203 ? -14.728 3.820 32.459 1.00 90.06 203 SER A N 1
ATOM 1650 C CA . SER A 1 203 ? -13.808 2.729 32.119 1.00 90.06 203 SER A CA 1
ATOM 1651 C C . SER A 1 203 ? -13.104 2.940 30.771 1.00 90.06 203 SER A C 1
ATOM 1653 O O . SER A 1 203 ? -11.932 2.602 30.626 1.00 90.06 203 SER A O 1
ATOM 1655 N N . LEU A 1 204 ? -13.782 3.522 29.774 1.00 90.12 204 LEU A N 1
ATOM 1656 C CA . LEU A 1 204 ? -13.174 3.852 28.479 1.00 90.12 204 LEU A CA 1
ATOM 1657 C C . LEU A 1 204 ? -12.153 4.993 28.587 1.00 90.12 204 LEU A C 1
ATOM 1659 O O . LEU A 1 204 ? -11.136 4.955 27.893 1.00 90.12 204 LEU A O 1
ATOM 1663 N N . LYS A 1 205 ? -12.405 5.987 29.448 1.00 90.00 205 LYS A N 1
ATOM 1664 C CA . LYS A 1 205 ? -11.460 7.080 29.723 1.00 90.00 205 LYS A CA 1
ATOM 1665 C C . LYS A 1 205 ? -10.217 6.579 30.454 1.00 90.00 205 LYS A C 1
ATOM 1667 O O . LYS A 1 205 ? -9.114 6.926 30.055 1.00 90.00 205 LYS A O 1
ATOM 1672 N N . GLU A 1 206 ? -10.372 5.719 31.456 1.00 89.56 206 GLU A N 1
ATOM 1673 C CA . GLU A 1 206 ? -9.236 5.078 32.136 1.00 89.56 206 GLU A CA 1
ATOM 1674 C C . GLU A 1 206 ? -8.381 4.263 31.163 1.00 89.56 206 GLU A C 1
ATOM 1676 O O . GLU A 1 206 ? -7.157 4.335 31.174 1.00 89.56 206 GLU A O 1
ATOM 1681 N N . GLU A 1 207 ? -9.018 3.505 30.275 1.00 88.69 207 GLU A N 1
ATOM 1682 C CA . GLU A 1 207 ? -8.310 2.717 29.271 1.00 88.69 207 GLU A CA 1
ATOM 1683 C C . GLU A 1 207 ? -7.554 3.608 28.267 1.00 88.69 207 GLU A C 1
ATOM 1685 O O . GLU A 1 207 ? -6.468 3.253 27.811 1.00 88.69 207 GLU A O 1
ATOM 1690 N N . LYS A 1 208 ? -8.106 4.787 27.947 1.00 87.44 208 LYS A N 1
ATOM 1691 C CA . LYS A 1 208 ? -7.425 5.809 27.145 1.00 87.44 208 LYS A CA 1
ATOM 1692 C C . LYS A 1 208 ? -6.154 6.296 27.845 1.00 87.44 208 LYS A C 1
ATOM 1694 O O . LYS A 1 208 ? -5.113 6.349 27.194 1.00 87.44 208 LYS A O 1
ATOM 1699 N N . MET A 1 209 ? -6.231 6.583 29.147 1.00 86.19 209 MET A N 1
ATOM 1700 C CA . MET A 1 209 ? -5.069 6.986 29.950 1.00 86.19 209 MET A CA 1
ATOM 1701 C C . MET A 1 209 ? -3.978 5.908 29.923 1.00 86.19 209 MET A C 1
ATOM 1703 O O . MET A 1 209 ? -2.828 6.215 29.629 1.00 86.19 209 MET A O 1
ATOM 1707 N N . ARG A 1 210 ? -4.349 4.628 30.083 1.00 88.00 210 ARG A N 1
ATOM 1708 C CA . ARG A 1 210 ? -3.398 3.500 30.009 1.00 88.00 210 ARG A CA 1
ATOM 1709 C C . ARG A 1 210 ? -2.651 3.431 28.676 1.00 88.00 210 ARG A C 1
ATOM 1711 O O . ARG A 1 210 ? -1.465 3.141 28.666 1.00 88.00 210 ARG A O 1
ATOM 1718 N N . ILE A 1 211 ? -3.322 3.718 27.557 1.00 86.12 211 ILE A N 1
ATOM 1719 C CA . ILE A 1 211 ? -2.694 3.737 26.221 1.00 86.12 211 ILE A CA 1
ATOM 1720 C C . ILE A 1 211 ? -1.747 4.934 26.050 1.00 86.12 211 ILE A C 1
ATOM 1722 O O . ILE A 1 211 ? -0.789 4.862 25.282 1.00 86.12 211 ILE A 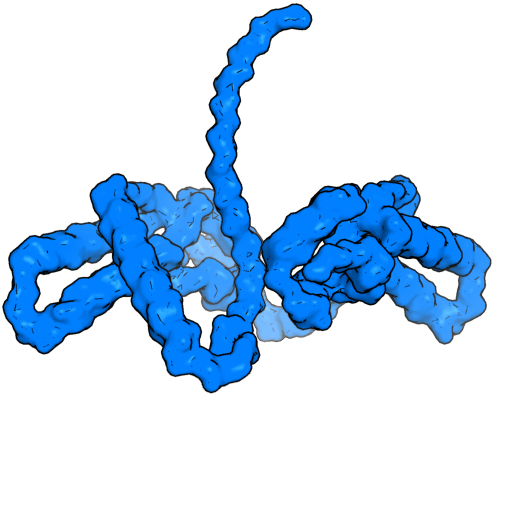O 1
ATOM 1726 N N . GLN A 1 212 ? -2.026 6.056 26.717 1.00 84.19 212 GLN A N 1
ATOM 1727 C CA . GLN A 1 212 ? -1.139 7.220 26.687 1.00 84.19 212 GLN A CA 1
ATOM 1728 C C . GLN A 1 212 ? 0.135 6.982 27.507 1.00 84.19 212 GLN A C 1
ATOM 1730 O O . GLN A 1 212 ? 1.203 7.423 27.088 1.00 84.19 212 GLN A O 1
ATOM 1735 N N . GLU A 1 213 ? 0.035 6.259 28.624 1.00 83.12 213 GLU A N 1
ATOM 1736 C CA . GLU A 1 213 ? 1.179 5.859 29.456 1.00 83.12 213 GLU A CA 1
ATOM 1737 C C . GLU A 1 213 ? 2.001 4.730 28.810 1.00 83.12 213 GLU A C 1
ATOM 1739 O O . GLU A 1 213 ? 3.232 4.805 28.731 1.00 83.12 213 GLU A O 1
ATOM 1744 N N . ASP A 1 214 ? 1.316 3.708 28.294 1.00 83.38 214 ASP A N 1
ATOM 1745 C CA . ASP A 1 214 ? 1.897 2.573 27.584 1.00 83.38 214 ASP A CA 1
ATOM 1746 C C . ASP A 1 214 ? 1.262 2.418 26.189 1.00 83.38 214 ASP A C 1
ATOM 1748 O O . ASP A 1 214 ? 0.184 1.837 26.034 1.00 83.38 214 ASP A O 1
ATOM 1752 N N . PRO A 1 215 ? 1.937 2.888 25.128 1.00 78.31 215 PRO A N 1
ATOM 1753 C CA . PRO A 1 215 ? 1.422 2.763 23.766 1.00 78.31 215 PRO A CA 1
ATOM 1754 C C . PRO A 1 215 ? 1.329 1.326 23.237 1.00 78.31 215 PRO A C 1
ATOM 1756 O O . PRO A 1 215 ? 0.605 1.100 22.263 1.00 78.31 215 PRO A O 1
ATOM 1759 N N . ASP A 1 216 ? 2.030 0.353 23.841 1.00 79.94 216 ASP A N 1
ATOM 1760 C CA . ASP A 1 216 ? 1.896 -1.075 23.494 1.00 79.94 216 ASP A CA 1
ATOM 1761 C C . ASP A 1 216 ? 0.745 -1.747 24.278 1.00 79.94 216 ASP A C 1
ATOM 1763 O O . ASP A 1 216 ? 0.452 -2.932 24.073 1.00 79.94 216 ASP A O 1
ATOM 1767 N N . TYR A 1 217 ? 0.036 -0.990 25.130 1.00 83.06 217 TYR A N 1
ATOM 1768 C CA . TYR A 1 217 ? -1.060 -1.490 25.951 1.00 83.06 217 TYR A CA 1
ATOM 1769 C C . TYR A 1 217 ? -2.177 -2.109 25.105 1.00 83.06 217 TYR A C 1
ATOM 1771 O O . TYR A 1 217 ? -2.798 -1.494 24.226 1.00 83.06 217 TYR A O 1
ATOM 1779 N N . LYS A 1 218 ? -2.497 -3.365 25.420 1.00 83.44 218 LYS A N 1
ATOM 1780 C CA . LYS A 1 218 ? -3.583 -4.103 24.777 1.00 83.44 218 LYS A CA 1
ATOM 1781 C C . LYS A 1 218 ? -4.884 -3.881 25.537 1.00 83.44 218 LYS A C 1
ATOM 1783 O O . LYS A 1 218 ? -5.039 -4.345 26.660 1.00 83.44 218 LYS A O 1
ATOM 1788 N N . LEU A 1 219 ? -5.860 -3.297 24.842 1.00 82.94 219 LEU A N 1
ATOM 1789 C CA . LEU A 1 219 ? -7.240 -3.193 25.323 1.00 82.94 219 LEU A CA 1
ATOM 1790 C C . LEU A 1 219 ? -7.775 -4.524 25.856 1.00 82.94 219 LEU A C 1
ATOM 1792 O O . LEU A 1 219 ? -7.608 -5.567 25.202 1.00 82.94 219 LEU A O 1
ATOM 1796 N N . THR A 1 220 ? -8.528 -4.473 26.956 1.00 86.31 220 THR A N 1
ATOM 1797 C CA . THR A 1 220 ? -9.158 -5.691 27.475 1.00 86.31 220 THR A CA 1
ATOM 1798 C C . THR A 1 220 ? -10.212 -6.255 26.502 1.00 86.31 220 THR A C 1
ATOM 1800 O O . THR A 1 220 ? -10.834 -5.504 25.731 1.00 86.31 220 THR A O 1
ATOM 1803 N N . PRO A 1 221 ? -10.469 -7.580 26.517 1.00 90.56 221 PRO A N 1
ATOM 1804 C CA . PRO A 1 221 ? -11.457 -8.215 25.640 1.00 90.56 221 PRO A CA 1
ATOM 1805 C C . PRO A 1 221 ? -12.851 -7.576 25.713 1.00 90.56 221 PRO A C 1
ATOM 1807 O O . PRO A 1 221 ? -13.519 -7.428 24.688 1.00 90.56 221 PRO A O 1
ATOM 1810 N N . THR A 1 222 ? -13.272 -7.133 26.899 1.00 88.19 222 THR A N 1
ATOM 1811 C CA . THR A 1 222 ? -14.558 -6.453 27.107 1.00 88.19 222 THR A CA 1
ATOM 1812 C C . THR A 1 222 ? -14.638 -5.155 26.307 1.00 88.19 222 THR A C 1
ATOM 1814 O O . THR A 1 222 ? -15.585 -4.955 25.546 1.00 88.19 222 THR A O 1
ATOM 1817 N N . LYS A 1 223 ? -13.609 -4.300 26.383 1.00 88.06 223 LYS A N 1
ATOM 1818 C CA . LYS A 1 223 ? -13.583 -3.029 25.644 1.00 88.06 223 LYS A CA 1
ATOM 1819 C C . LYS A 1 223 ? -13.472 -3.257 24.137 1.00 88.06 223 LYS A C 1
ATOM 1821 O O . LYS A 1 223 ? -14.132 -2.562 23.362 1.00 88.06 223 LYS A O 1
ATOM 1826 N N . LYS A 1 224 ? -12.719 -4.276 23.701 1.00 88.69 224 LYS A N 1
ATOM 1827 C CA . LYS A 1 224 ? -12.675 -4.696 22.287 1.00 88.69 224 LYS A CA 1
ATOM 1828 C C . LYS A 1 224 ? -14.067 -5.068 21.760 1.00 88.69 224 LYS A C 1
ATOM 1830 O O . LYS A 1 224 ? -14.452 -4.583 20.695 1.00 88.69 224 LYS A O 1
ATOM 1835 N N . LYS A 1 225 ? -14.848 -5.852 22.516 1.00 90.75 225 LYS A N 1
ATOM 1836 C CA . LYS A 1 225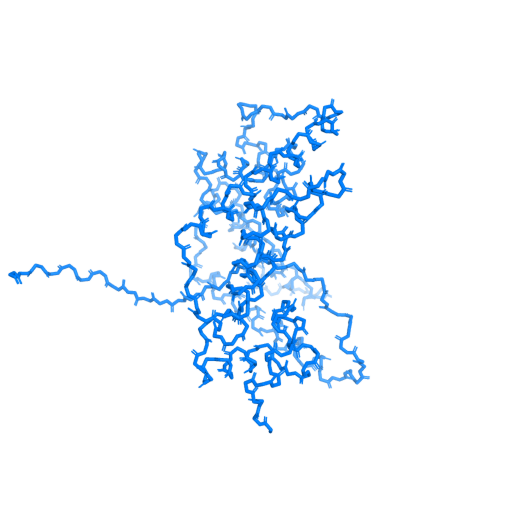 ? -16.230 -6.221 22.153 1.00 90.75 225 LYS A CA 1
ATOM 1837 C C . LYS A 1 225 ? -17.144 -4.996 22.034 1.00 90.75 225 LYS A C 1
ATOM 1839 O O . LYS A 1 225 ? -17.873 -4.882 21.048 1.00 90.75 225 LYS A O 1
ATOM 1844 N N . ILE A 1 226 ? -17.071 -4.058 22.984 1.00 87.25 226 ILE A N 1
ATOM 1845 C CA . ILE A 1 226 ? -17.872 -2.819 22.953 1.00 87.25 226 ILE A CA 1
ATOM 1846 C C . ILE A 1 226 ? -17.534 -1.991 21.703 1.00 87.25 226 ILE A C 1
ATOM 1848 O O . ILE A 1 226 ? -18.434 -1.607 20.950 1.00 87.25 226 ILE A O 1
ATOM 1852 N N . ARG A 1 227 ? -16.241 -1.783 21.420 1.00 88.44 227 ARG A N 1
ATOM 1853 C CA . ARG A 1 227 ? -15.780 -1.068 20.217 1.00 88.44 227 ARG A CA 1
ATOM 1854 C C . ARG A 1 227 ? -16.270 -1.729 18.930 1.00 88.44 227 ARG A C 1
ATOM 1856 O O . ARG A 1 227 ? -16.769 -1.045 18.037 1.00 88.44 227 ARG A O 1
ATOM 1863 N N . GLN A 1 228 ? -16.172 -3.056 18.838 1.00 89.06 228 GLN A N 1
ATOM 1864 C CA . GLN A 1 228 ? -16.622 -3.803 17.664 1.00 89.06 228 GLN A CA 1
ATOM 1865 C C . GLN A 1 228 ? -18.137 -3.669 17.449 1.00 89.06 228 GLN A C 1
ATOM 1867 O O . GLN A 1 228 ? -18.584 -3.462 16.318 1.00 89.06 228 GLN A O 1
ATOM 1872 N N . ARG A 1 229 ? -18.934 -3.753 18.523 1.00 87.44 229 ARG A N 1
ATOM 1873 C CA . ARG A 1 229 ? -20.391 -3.572 18.463 1.00 87.44 229 ARG A CA 1
ATOM 1874 C C . ARG A 1 229 ? -20.755 -2.173 17.963 1.00 87.44 229 ARG A C 1
ATOM 1876 O O . ARG A 1 229 ? -21.570 -2.060 17.049 1.00 87.44 229 ARG A O 1
ATOM 1883 N N . ASN A 1 230 ? -20.110 -1.133 18.494 1.00 86.69 230 ASN A N 1
ATOM 1884 C CA . ASN A 1 230 ? -20.330 0.248 18.058 1.00 86.69 230 ASN A CA 1
ATOM 1885 C C . ASN A 1 230 ? -19.944 0.456 16.582 1.00 86.69 230 ASN A C 1
ATOM 1887 O O . ASN A 1 230 ? -20.728 1.017 15.817 1.00 86.69 230 ASN A O 1
ATOM 1891 N N . PHE A 1 231 ? -18.797 -0.074 16.142 1.00 85.50 231 PHE A N 1
ATOM 1892 C CA . PHE A 1 231 ? -18.387 -0.007 14.736 1.00 85.50 231 PHE A CA 1
ATOM 1893 C C . PHE A 1 231 ? -19.416 -0.662 13.804 1.00 85.50 231 PHE A C 1
ATOM 1895 O O . PHE A 1 231 ? -19.825 -0.053 12.813 1.00 85.50 231 PHE A O 1
ATOM 1902 N N . LYS A 1 232 ? -19.886 -1.874 14.138 1.00 88.69 232 LYS A N 1
ATOM 1903 C CA . LYS A 1 232 ? -20.918 -2.579 13.359 1.00 88.69 232 LYS A CA 1
ATOM 1904 C C . LYS A 1 232 ? -22.231 -1.792 13.315 1.00 88.69 232 LYS A C 1
ATOM 1906 O O . LYS A 1 232 ? -22.845 -1.714 12.254 1.00 88.69 232 LYS A O 1
ATOM 1911 N N . ALA A 1 233 ? -22.643 -1.180 14.426 1.00 85.75 233 ALA A N 1
ATOM 1912 C CA . ALA A 1 233 ? -23.833 -0.331 14.472 1.00 85.75 233 ALA A CA 1
ATOM 1913 C C . ALA A 1 233 ? -23.689 0.903 13.563 1.00 85.75 233 ALA A C 1
ATOM 1915 O O . ALA A 1 233 ? -24.554 1.148 12.724 1.00 85.75 233 ALA A O 1
ATOM 1916 N N . ARG A 1 234 ? -22.564 1.629 13.644 1.00 83.44 234 ARG A N 1
ATOM 1917 C CA . ARG A 1 234 ? -22.273 2.790 12.779 1.00 83.44 234 ARG A CA 1
ATOM 1918 C C . ARG A 1 234 ? -22.180 2.415 11.301 1.00 83.44 234 ARG A C 1
ATOM 1920 O O . ARG A 1 234 ? -22.641 3.166 10.447 1.00 83.44 234 ARG A O 1
ATOM 1927 N N . TYR A 1 235 ? -21.583 1.267 10.983 1.00 84.38 235 TYR A N 1
ATOM 1928 C CA . TYR A 1 235 ? -21.531 0.752 9.615 1.00 84.38 235 TYR A CA 1
ATOM 1929 C C . TYR A 1 235 ? -22.934 0.458 9.072 1.00 84.38 235 TYR A C 1
ATOM 1931 O O . TYR A 1 235 ? -23.254 0.907 7.975 1.00 84.38 235 TYR A O 1
ATOM 1939 N N . LYS A 1 236 ? -23.794 -0.214 9.854 1.00 87.12 236 LYS A N 1
ATOM 1940 C CA . LYS A 1 236 ? -25.199 -0.438 9.479 1.00 87.12 236 LYS A CA 1
ATOM 1941 C C . LYS A 1 236 ? -25.937 0.885 9.260 1.00 87.12 236 LYS A C 1
ATOM 1943 O O . LYS A 1 236 ? -26.530 1.044 8.202 1.00 87.12 236 LYS A O 1
ATOM 1948 N N . ARG A 1 237 ? -25.834 1.849 10.189 1.00 83.12 237 ARG A N 1
ATOM 1949 C CA . ARG A 1 237 ? -26.450 3.187 10.042 1.00 83.12 237 ARG A CA 1
ATOM 1950 C C . ARG A 1 237 ? -26.035 3.856 8.725 1.00 83.12 237 ARG A C 1
ATOM 1952 O O . ARG A 1 237 ? -26.899 4.261 7.961 1.00 83.12 237 ARG A O 1
ATOM 1959 N N . ARG A 1 238 ? -24.732 3.889 8.409 1.00 80.00 238 ARG A N 1
ATOM 1960 C CA . ARG A 1 238 ? -24.226 4.441 7.134 1.00 80.00 238 ARG A CA 1
ATOM 1961 C C . ARG A 1 238 ? -24.730 3.683 5.908 1.00 80.00 238 ARG A C 1
ATOM 1963 O O . ARG A 1 238 ? -25.075 4.306 4.916 1.00 80.00 238 ARG A O 1
ATOM 1970 N N . LYS A 1 239 ? -24.783 2.350 5.968 1.00 80.19 239 LYS A N 1
ATOM 1971 C CA . LYS A 1 239 ? -25.303 1.531 4.867 1.00 80.19 239 LYS A CA 1
ATOM 1972 C C . LYS A 1 239 ? -26.779 1.830 4.590 1.00 80.19 239 LYS A C 1
ATOM 1974 O O . LYS A 1 239 ? -27.144 1.904 3.429 1.00 80.19 239 LYS A O 1
ATOM 1979 N N . HIS A 1 240 ? -27.592 2.001 5.633 1.00 74.75 240 HIS A N 1
ATOM 1980 C CA . HIS A 1 240 ? -29.006 2.355 5.489 1.00 74.75 240 HIS A CA 1
ATOM 1981 C C . HIS A 1 240 ? -29.192 3.791 4.976 1.00 74.75 240 HIS A C 1
ATOM 1983 O O . HIS A 1 240 ? -29.953 3.983 4.044 1.00 74.75 240 HIS A O 1
ATOM 1989 N N . LEU A 1 241 ? -28.432 4.767 5.488 1.00 68.19 241 LEU A N 1
ATOM 1990 C CA . LEU A 1 241 ? -28.479 6.158 5.004 1.00 68.19 241 LEU A CA 1
ATOM 1991 C C . LEU A 1 241 ? -28.040 6.303 3.535 1.00 68.19 241 LEU A C 1
ATOM 1993 O O . LEU A 1 241 ? -28.556 7.147 2.816 1.00 68.19 241 LEU A O 1
ATOM 1997 N N . ASN A 1 242 ? -27.116 5.457 3.071 1.00 57.47 242 ASN A N 1
ATOM 1998 C CA . ASN A 1 242 ? -26.676 5.431 1.673 1.00 57.47 242 ASN A CA 1
ATOM 1999 C C . ASN A 1 242 ? -27.651 4.705 0.721 1.00 57.47 242 ASN A C 1
ATOM 2001 O O . ASN A 1 242 ? -27.361 4.642 -0.471 1.00 57.47 242 ASN A O 1
ATOM 2005 N N . LEU A 1 243 ? -28.764 4.132 1.206 1.00 50.47 243 LEU A N 1
ATOM 2006 C CA . LEU A 1 243 ? -29.827 3.605 0.336 1.00 50.47 243 LEU A CA 1
ATOM 2007 C C . LEU A 1 243 ? -30.834 4.688 -0.103 1.00 50.47 243 LEU A C 1
ATOM 2009 O O . LEU A 1 243 ? -31.518 4.468 -1.096 1.00 50.47 243 LEU A O 1
ATOM 2013 N N . ASP A 1 244 ? -30.886 5.842 0.574 1.00 38.66 244 ASP A N 1
ATOM 2014 C CA . ASP A 1 244 ? -31.912 6.877 0.346 1.00 38.66 244 ASP A CA 1
ATOM 2015 C C . ASP A 1 244 ? -31.449 8.053 -0.544 1.00 38.66 244 ASP A C 1
ATOM 2017 O O . ASP A 1 244 ? -32.211 8.986 -0.789 1.00 38.66 244 ASP A O 1
ATOM 2021 N N . ALA A 1 245 ? -30.221 8.026 -1.077 1.00 35.78 245 ALA A N 1
ATOM 2022 C CA . ALA A 1 245 ? -29.696 9.083 -1.945 1.00 35.78 245 ALA A CA 1
ATOM 2023 C C . ALA A 1 245 ? -29.406 8.563 -3.362 1.00 35.78 245 ALA A C 1
ATOM 2025 O O . ALA A 1 245 ? -28.316 8.075 -3.666 1.00 35.78 245 ALA A O 1
ATOM 2026 N N . THR A 1 246 ? -30.379 8.716 -4.261 1.00 41.72 246 THR A N 1
ATOM 2027 C CA . THR A 1 246 ? -30.145 8.708 -5.711 1.00 41.72 246 THR A CA 1
ATOM 2028 C C . THR A 1 246 ? -29.344 9.964 -6.070 1.00 41.72 246 THR A C 1
ATOM 2030 O O . THR A 1 246 ? -29.918 11.008 -6.373 1.00 41.72 246 THR A O 1
ATOM 2033 N N . THR A 1 247 ? -28.011 9.923 -5.986 1.00 34.44 247 THR A N 1
ATOM 2034 C CA . THR A 1 247 ? -27.138 10.960 -6.571 1.00 34.44 247 THR A CA 1
ATOM 2035 C C . THR A 1 247 ? -25.725 10.400 -6.833 1.00 34.44 247 THR A C 1
ATOM 2037 O O . THR A 1 247 ? -25.252 9.577 -6.049 1.00 34.44 247 THR A O 1
ATOM 2040 N N . PRO A 1 248 ? -25.060 10.760 -7.953 1.00 36.06 248 PRO A N 1
ATOM 2041 C CA . PRO A 1 248 ? -23.913 10.020 -8.496 1.00 36.06 248 PRO A CA 1
ATOM 2042 C C . PRO A 1 248 ? -22.653 9.959 -7.611 1.00 36.06 248 PRO A C 1
ATOM 2044 O O . PRO A 1 248 ? -22.315 10.880 -6.873 1.00 36.06 248 PRO A O 1
ATOM 2047 N N . LEU A 1 249 ? -21.941 8.841 -7.763 1.00 41.50 249 LEU A N 1
ATOM 2048 C CA . LEU A 1 249 ? -20.898 8.244 -6.914 1.00 41.50 249 LEU A CA 1
ATOM 2049 C C . LEU A 1 249 ? -19.527 8.962 -6.810 1.00 41.50 249 LEU A C 1
ATOM 2051 O O . LEU A 1 249 ? -18.536 8.285 -6.545 1.00 41.50 249 LEU A O 1
ATOM 2055 N N . ASP A 1 250 ? -19.429 10.288 -6.938 1.00 37.53 250 ASP A N 1
ATOM 2056 C CA . ASP A 1 250 ? -18.113 10.970 -6.972 1.00 37.53 250 ASP A CA 1
ATOM 2057 C C . ASP A 1 250 ? -17.754 11.859 -5.765 1.00 37.53 250 ASP A C 1
ATOM 2059 O O . ASP A 1 250 ? -16.699 12.487 -5.764 1.00 37.53 250 ASP A O 1
ATOM 2063 N N . VAL A 1 251 ? -18.536 11.872 -4.677 1.00 36.56 251 VAL A N 1
ATOM 2064 C CA . VAL A 1 251 ? -18.268 12.785 -3.536 1.00 36.56 251 VAL A CA 1
ATOM 2065 C C . VAL A 1 251 ? -18.197 12.078 -2.173 1.00 36.56 251 VAL A C 1
ATOM 2067 O O . VAL A 1 251 ? -18.742 12.574 -1.200 1.00 36.56 251 VAL A O 1
ATOM 2070 N N . ILE A 1 252 ? -17.548 10.908 -2.040 1.00 37.38 252 ILE A N 1
ATOM 2071 C CA . ILE A 1 252 ? -17.218 10.347 -0.696 1.00 37.38 252 ILE A CA 1
ATOM 2072 C C . ILE A 1 252 ? -15.864 9.597 -0.646 1.00 37.38 252 ILE A C 1
ATOM 2074 O O . ILE A 1 252 ? -15.666 8.718 0.189 1.00 37.38 252 ILE A O 1
ATOM 2078 N N . TYR A 1 253 ? -14.886 9.915 -1.501 1.00 33.00 253 TYR A N 1
ATOM 2079 C CA . TYR A 1 253 ? -13.545 9.320 -1.367 1.00 33.00 253 TYR A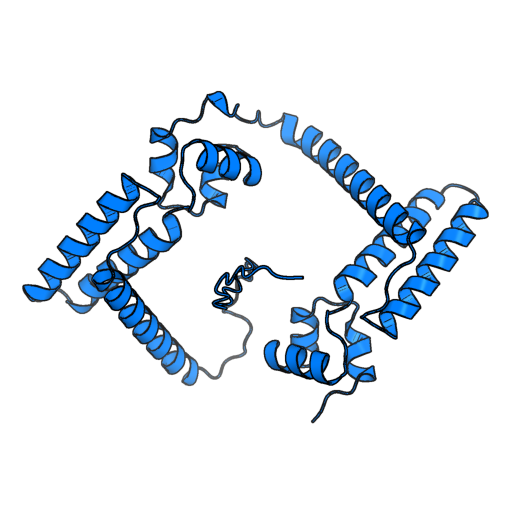 CA 1
ATOM 2080 C C . TYR A 1 253 ? -12.418 10.356 -1.434 1.00 33.00 253 TYR A C 1
ATOM 2082 O O . TYR A 1 253 ? -11.948 10.673 -2.523 1.00 33.00 253 TYR A O 1
ATOM 2090 N N . PRO A 1 254 ? -11.861 10.780 -0.288 1.00 32.34 254 PRO A N 1
ATOM 2091 C CA . PRO A 1 254 ? -10.435 11.039 -0.193 1.00 32.34 254 PRO A CA 1
ATOM 2092 C C . PRO A 1 254 ? -9.732 9.675 -0.215 1.00 32.34 254 PRO A C 1
ATOM 2094 O O . PRO A 1 254 ? -9.784 8.896 0.740 1.00 32.34 254 PRO A O 1
ATOM 2097 N N . THR A 1 255 ? -9.144 9.331 -1.355 1.00 40.03 255 THR A N 1
ATOM 2098 C CA . THR A 1 255 ? -8.325 8.132 -1.525 1.00 40.03 255 THR A CA 1
ATOM 2099 C C . THR A 1 255 ? -6.970 8.315 -0.847 1.00 40.03 255 THR A C 1
ATOM 2101 O O . THR A 1 255 ? -5.994 8.651 -1.509 1.00 40.03 255 THR A O 1
ATOM 2104 N N . ASP A 1 256 ? -6.881 8.013 0.445 1.00 29.50 256 ASP A N 1
ATOM 2105 C CA . ASP A 1 256 ? -5.601 7.648 1.051 1.00 29.50 256 ASP A CA 1
ATOM 2106 C C . ASP A 1 256 ? -5.449 6.129 0.991 1.00 29.50 256 ASP A C 1
ATOM 2108 O O . ASP A 1 256 ? -5.905 5.376 1.855 1.00 29.50 256 ASP A O 1
ATOM 2112 N N . ASN A 1 257 ? -4.793 5.679 -0.080 1.00 41.50 257 ASN A N 1
ATOM 2113 C CA . ASN A 1 257 ? -4.216 4.345 -0.201 1.00 41.50 257 ASN A CA 1
ATOM 2114 C C . ASN A 1 257 ? -3.236 4.103 0.964 1.00 41.50 257 ASN A C 1
ATOM 2116 O O . ASN A 1 257 ? -2.035 4.331 0.838 1.00 41.50 257 ASN A O 1
ATOM 2120 N N . THR A 1 258 ? -3.738 3.608 2.097 1.00 34.69 258 THR A N 1
ATOM 2121 C CA . THR A 1 258 ? -2.917 2.964 3.127 1.00 34.69 258 THR A CA 1
ATOM 2122 C C . THR A 1 258 ? -3.332 1.506 3.237 1.00 34.69 258 THR A C 1
ATOM 2124 O O . THR A 1 258 ? -4.265 1.144 3.950 1.00 34.69 258 THR A O 1
ATOM 2127 N N . ASP A 1 259 ? -2.610 0.703 2.464 1.00 44.28 259 ASP A N 1
ATOM 2128 C CA . ASP A 1 259 ? -2.530 -0.753 2.480 1.00 44.28 259 ASP A CA 1
ATOM 2129 C C . ASP A 1 259 ? -2.569 -1.299 3.922 1.00 44.28 259 ASP A C 1
ATOM 2131 O O . ASP A 1 259 ? -1.701 -1.005 4.748 1.00 44.28 259 ASP A O 1
ATOM 2135 N N . SER A 1 260 ? -3.616 -2.050 4.249 1.00 34.38 260 SER A N 1
ATOM 2136 C CA . SER A 1 260 ? -3.724 -2.890 5.446 1.00 34.38 260 SER A CA 1
ATOM 2137 C C . SER A 1 260 ? -4.768 -3.969 5.155 1.00 34.38 260 SER A C 1
ATOM 2139 O O . SER A 1 260 ? -5.868 -3.959 5.703 1.00 34.38 260 SER A O 1
ATOM 2141 N N . GLU A 1 261 ? -4.447 -4.871 4.226 1.00 34.50 261 GLU A N 1
ATOM 2142 C CA . GLU A 1 261 ? -5.046 -6.206 4.232 1.00 34.50 261 GLU A CA 1
ATOM 2143 C C . GLU A 1 261 ? -4.529 -6.923 5.497 1.00 34.50 261 GLU A C 1
ATOM 2145 O O . GLU A 1 261 ? -3.420 -7.448 5.512 1.00 34.50 261 GLU A O 1
ATOM 2150 N N . GLU A 1 262 ? -5.302 -6.903 6.590 1.00 35.72 262 GLU A N 1
ATOM 2151 C CA . GLU A 1 262 ? -5.196 -7.936 7.629 1.00 35.72 262 GLU A CA 1
ATOM 2152 C C . GLU A 1 262 ? -5.895 -9.184 7.071 1.00 35.72 262 GLU A C 1
ATOM 2154 O O . GLU A 1 262 ? -7.119 -9.310 7.094 1.00 35.72 262 GLU A O 1
ATOM 2159 N N . ILE A 1 263 ? -5.095 -10.065 6.469 1.00 33.91 263 ILE A N 1
ATOM 2160 C CA . ILE A 1 263 ? -5.442 -11.471 6.286 1.00 33.91 263 ILE A CA 1
ATOM 2161 C C . ILE A 1 263 ? -5.155 -12.134 7.633 1.00 33.91 263 ILE A C 1
ATOM 2163 O O . ILE A 1 263 ? -3.997 -12.370 7.973 1.00 33.91 263 ILE A O 1
ATOM 2167 N N . ASP A 1 264 ? -6.209 -12.406 8.398 1.00 35.84 264 ASP A N 1
ATOM 2168 C CA . ASP A 1 264 ? -6.151 -13.383 9.482 1.00 35.84 264 ASP A CA 1
ATOM 2169 C C . ASP A 1 264 ? -6.020 -14.770 8.838 1.00 35.84 264 ASP A C 1
ATOM 2171 O O . ASP A 1 264 ? -6.967 -15.306 8.260 1.00 35.84 264 ASP A O 1
ATOM 2175 N N . GLY A 1 265 ? -4.806 -15.309 8.881 1.00 32.88 265 GLY A N 1
ATOM 2176 C CA . GLY A 1 265 ? -4.471 -16.673 8.501 1.00 32.88 265 GLY A CA 1
ATOM 2177 C C . GLY A 1 265 ? -3.554 -17.245 9.568 1.00 32.88 265 GLY A C 1
ATOM 2178 O O . GLY A 1 265 ? -2.348 -17.020 9.538 1.00 32.88 265 GLY A O 1
ATOM 2179 N N . ASP A 1 266 ? -4.171 -17.919 10.528 1.00 35.47 266 ASP A N 1
ATOM 2180 C CA . ASP A 1 266 ? -3.544 -18.790 11.512 1.00 35.47 266 ASP A CA 1
ATOM 2181 C C . ASP A 1 266 ? -2.714 -19.863 10.785 1.00 35.47 266 ASP A C 1
ATOM 2183 O O . ASP A 1 266 ? -3.267 -20.727 10.107 1.00 35.47 266 ASP A O 1
ATOM 2187 N N . TYR A 1 267 ? -1.387 -19.765 10.860 1.00 34.69 267 TYR A N 1
ATOM 2188 C CA . TYR A 1 267 ? -0.486 -20.874 10.557 1.00 34.69 267 TYR A CA 1
ATOM 2189 C C . TYR A 1 267 ? 0.298 -21.163 11.828 1.00 34.69 267 TYR A C 1
ATOM 2191 O O . TYR A 1 267 ? 1.298 -20.507 12.132 1.00 34.69 267 TYR A O 1
ATOM 2199 N N . GLY A 1 268 ? -0.228 -22.130 12.577 1.00 33.53 268 GLY A N 1
ATOM 2200 C CA . GLY A 1 268 ? 0.479 -22.818 13.639 1.00 33.53 268 GLY A CA 1
ATOM 2201 C C . GLY A 1 268 ? 1.808 -23.358 13.122 1.00 33.53 268 GLY A C 1
ATOM 2202 O O . GLY A 1 268 ? 1.912 -23.917 12.030 1.00 33.53 268 GLY A O 1
ATOM 2203 N N . SER A 1 269 ? 2.833 -23.108 13.922 1.00 34.03 269 SER A N 1
ATOM 2204 C CA . SER A 1 269 ? 4.169 -23.645 13.770 1.00 34.03 269 SER A CA 1
ATOM 2205 C C . SER A 1 269 ? 4.179 -25.050 14.362 1.00 34.03 269 SER A C 1
ATOM 2207 O O . SER A 1 269 ? 4.446 -25.179 15.551 1.00 34.03 269 SER A O 1
ATOM 2209 N N . ASP A 1 270 ? 3.936 -26.073 13.548 1.00 34.81 270 ASP A N 1
ATOM 2210 C CA . ASP A 1 270 ? 4.350 -27.434 13.888 1.00 34.81 270 ASP A CA 1
ATOM 2211 C C . ASP A 1 270 ? 5.678 -27.706 13.187 1.00 34.81 270 ASP A C 1
ATOM 2213 O O . ASP A 1 270 ? 5.778 -27.951 11.985 1.00 34.81 270 ASP A O 1
ATOM 2217 N N . ASN A 1 271 ? 6.722 -27.530 13.987 1.00 36.31 271 ASN A N 1
ATOM 2218 C CA . ASN A 1 271 ? 8.051 -28.037 13.742 1.00 36.31 271 ASN A CA 1
ATOM 2219 C C . ASN A 1 271 ? 8.034 -29.490 14.217 1.00 36.31 271 ASN A C 1
ATOM 2221 O O . ASN A 1 271 ? 8.110 -29.712 15.421 1.00 36.31 271 ASN A O 1
ATOM 2225 N N . ASP A 1 272 ? 7.934 -30.441 13.294 1.00 37.25 272 ASP A N 1
ATOM 2226 C CA . ASP A 1 272 ? 8.343 -31.815 13.564 1.00 37.25 272 ASP A CA 1
ATOM 2227 C C . ASP A 1 272 ? 9.395 -32.231 12.539 1.00 37.25 272 ASP A C 1
ATOM 2229 O O . ASP A 1 272 ? 9.181 -32.260 11.325 1.00 37.25 272 ASP A O 1
ATOM 2233 N N . SER A 1 273 ? 10.577 -32.481 13.088 1.00 38.00 273 SER A N 1
ATOM 2234 C CA . SER A 1 273 ? 11.660 -33.244 12.495 1.00 38.00 273 SER A CA 1
ATOM 2235 C C . SER A 1 273 ? 11.156 -34.612 12.034 1.00 38.00 273 SER A C 1
ATOM 2237 O O . SER A 1 273 ? 10.384 -35.238 12.755 1.00 38.00 273 SER A O 1
ATOM 2239 N N . LEU A 1 274 ? 11.675 -35.116 10.914 1.00 37.84 274 LEU A N 1
ATOM 2240 C CA . LEU A 1 274 ? 12.457 -36.361 10.823 1.00 37.84 274 LEU A CA 1
ATOM 2241 C C . LEU A 1 274 ? 12.620 -36.778 9.349 1.00 37.84 274 LEU A C 1
ATOM 2243 O O . LEU A 1 274 ? 11.641 -36.838 8.613 1.00 37.84 274 LEU A O 1
ATOM 2247 N N . GLU A 1 275 ? 13.884 -37.073 9.019 1.00 35.81 275 GLU A N 1
ATOM 2248 C CA . GLU A 1 275 ? 14.446 -37.772 7.840 1.00 35.81 275 GLU A CA 1
ATOM 2249 C C . GLU A 1 275 ? 14.298 -37.159 6.434 1.00 35.81 275 GLU A C 1
ATOM 2251 O O . GLU A 1 275 ? 13.207 -37.177 5.825 1.00 35.81 275 GLU A O 1
#

Foldseek 3Di:
DQDDLVNLLVCLLDDLVVSCVVVVHDSVVSQVSCVVNPANDRQNVVLVLLVVLLVVLVVVPPVDDRDPVSVVVSVVSVVQNVVCSVHVPDDDDPVVVVSSVVVVVVVVVVVVVVVVVVCVVPDADDLVPDDPVLLLVCLLDDLCVSCVVNSHDSVVSQVSCVVVPQPDRQNVVLVLLVVLLVVLVVVCVPPDRDPVSVVVSVVSVVVSVVCSVPVVDDDDPVVVVSSVVVVVVVVVVVVVVVVPDPDDDDPDDPDPPDDDPPPPDDDDDDDDDDD

Sequence (275 aa):
MALSKEEINKYFHLPIDHAAKELKVGLTILKKRCRDLGFKRWPHRKLNSLNLLISTLQDDNEGATVDDYTEVIITRLKEERRRVQENPDYKFALSTKKLRRQNFKAIYKRKKELNLALATTFEARPLESITKEEIVQYFHLPISEAASKLNVGLSVFKKCCRDMGFKRWPNRTLNSLDSLVNTLQAENGGATVDNHTKQIITSLKEEKMRIQEDPDYKLTPTKKKIRQRNFKARYKRRKHLNLDATTPLDVIYPTDNTDSEEIDGDYGSDNDSLE

Secondary structure (DSSP, 8-state):
----HHHHHTTTTS-HHHHHHHTT--HHHHHHHHHHTT--S-THHHHHHHHHHHHHHHHTTTTSPPPHHHHHHHHHHHHHHHHHHH-TTPPPPHHHHHHHHHHHHHHHHHHHHHHHHHHTTSPPPPGGG--HHHHHTTTTS-HHHHHHHTT--HHHHHHHHHHTT--S-THHHHHHHHHHHHHHHHTTTTS---HHHHHHHHHHHHHHHHHHH-TTPPPPHHHHHHHHHHHHHHHHHHHHHTTS--S-S-SS-----------------------